Protein AF-A0A925C919-F1 (afdb_monomer_lite)

Foldseek 3Di:
DDDDDDDDDDPPPDPDQAPAFAAEEEQDLPDPVFVVLLCVLLVSVHYHYDYDHAQQPQQPPDDCVRGLEYEHACFLVLDDDAAGHPNRLVNVVVCLLQAHFYEYEASVLLLVQDPPRVRNVSNVLQAQWHRFNDFADDQKKKWAFDDDDCLLCPPADRIDIFGFDDNPTFFTATDGDPQKDQGTPIPPSHGQKIKHRDNLFIYMYGGGNCGDRLSPDPRSSSSVSSVSCCGSVVLVQLQQLVSPSFRDCVNVVNLVVVLVVCVVPVHCSLVSVPPSDRDVVSVVVSVVSSVVQVVVRHD

Secondary structure (DSSP, 8-state):
----------------PPS---EEEEE--S-HHHHHHHHHHHHHTT-EEEEEPPGGG--S-S--TT--EEEE--STT---SSPPPHHHHHHHHHHHHTT-EEEE-THHHHHHHSTT--TTTTTGGG-SB-----EE--SEEEEEESS--TTTTTT--SEEEEEPP-SS-SEE-B-BPTT-EEEEEETTTEEEEEEEEETTEEEEEESB---HHHHHSHHHHHHHHHHHHHHH-TTT-TT-TT-SSS-SHHHHHHHHHHHHHHHHH---TT-TT-SSS-SHHHHHHHHHHHHHHHHHT--

pLDDT: mean 87.66, std 15.94, range [31.23, 98.81]

Radius of gyration: 20.71 Å; chains: 1; bounding box: 51×73×60 Å

Structure (mmCIF, N/CA/C/O backbone):
data_AF-A0A925C919-F1
#
_entry.id   AF-A0A925C919-F1
#
loop_
_atom_site.group_PDB
_atom_site.id
_atom_site.type_symbol
_atom_site.label_atom_id
_atom_site.label_alt_id
_atom_site.label_comp_id
_atom_site.label_asym_id
_atom_site.label_entity_id
_atom_site.label_seq_id
_atom_site.pdbx_PDB_ins_code
_atom_site.Cartn_x
_atom_site.Cartn_y
_atom_site.Cartn_z
_atom_site.occupancy
_atom_site.B_iso_or_equiv
_atom_site.auth_seq_id
_atom_site.auth_comp_id
_atom_site.auth_asym_id
_atom_site.auth_atom_id
_atom_site.pdbx_PDB_model_num
ATOM 1 N N . MET A 1 1 ? -7.471 -52.441 39.545 1.00 43.22 1 MET A N 1
ATOM 2 C CA . MET A 1 1 ? -7.146 -51.558 38.405 1.00 43.22 1 MET A CA 1
ATOM 3 C C . MET A 1 1 ? -8.363 -50.699 38.114 1.00 43.22 1 MET A C 1
ATOM 5 O O . MET A 1 1 ? -9.351 -51.224 37.626 1.00 43.22 1 MET A O 1
ATOM 9 N N . LYS A 1 2 ? -8.343 -49.423 38.513 1.00 36.31 2 LYS A N 1
ATOM 10 C CA . LYS A 1 2 ? -9.376 -48.445 38.146 1.00 36.31 2 LYS A CA 1
ATOM 11 C C . LYS A 1 2 ? -8.833 -47.672 36.947 1.00 36.31 2 LYS A C 1
ATOM 13 O O . LYS A 1 2 ? -7.804 -47.018 37.073 1.00 36.31 2 LYS A O 1
ATOM 18 N N . CYS A 1 3 ? -9.459 -47.850 35.790 1.00 38.16 3 CYS A N 1
ATOM 19 C CA . CYS A 1 3 ? -9.109 -47.169 34.551 1.00 38.16 3 CYS A CA 1
ATOM 20 C C . CYS A 1 3 ? -9.884 -45.842 34.531 1.00 38.16 3 CYS A C 1
ATOM 22 O O . CYS A 1 3 ? -11.107 -45.858 34.411 1.00 38.16 3 CYS A O 1
ATOM 24 N N . SER A 1 4 ? -9.197 -44.718 34.753 1.00 42.00 4 SER A N 1
ATOM 25 C CA . SER A 1 4 ? -9.780 -43.381 34.599 1.00 42.00 4 SER A CA 1
ATOM 26 C C . SER A 1 4 ? -9.633 -42.949 33.146 1.00 42.00 4 SER A C 1
ATOM 28 O O . SER A 1 4 ? -8.518 -42.787 32.657 1.00 42.00 4 SER A O 1
ATOM 30 N N . LEU A 1 5 ? -10.764 -42.775 32.467 1.00 37.81 5 LEU A N 1
ATOM 31 C CA . LEU A 1 5 ? -10.847 -42.206 31.128 1.00 37.81 5 LEU A CA 1
ATOM 32 C C . LEU A 1 5 ? -10.769 -40.676 31.260 1.00 37.81 5 LEU A C 1
ATOM 34 O O . LEU A 1 5 ? -11.677 -40.059 31.815 1.00 37.81 5 LEU A O 1
ATOM 38 N N . ALA A 1 6 ? -9.667 -40.074 30.815 1.00 39.66 6 ALA A N 1
ATOM 39 C CA . ALA A 1 6 ? -9.532 -38.624 30.726 1.00 39.66 6 ALA A CA 1
ATOM 40 C C . ALA A 1 6 ? -10.229 -38.141 29.445 1.00 39.66 6 ALA A C 1
ATOM 42 O O . ALA A 1 6 ? -9.827 -38.501 28.340 1.00 39.66 6 ALA A O 1
ATOM 43 N N . LEU A 1 7 ? -11.299 -37.365 29.606 1.00 35.44 7 LEU A N 1
ATOM 44 C CA . LEU A 1 7 ? -12.011 -36.706 28.517 1.00 35.44 7 LEU A CA 1
ATOM 45 C C . LEU A 1 7 ? -11.326 -35.360 28.246 1.00 35.44 7 LEU A C 1
ATOM 47 O O . LEU A 1 7 ? -11.543 -34.394 28.974 1.00 35.44 7 LEU A O 1
ATOM 51 N N . SER A 1 8 ? -10.464 -35.310 27.232 1.00 36.97 8 SER A N 1
ATOM 52 C CA . SER A 1 8 ? -9.868 -34.062 26.752 1.00 36.97 8 SER A CA 1
ATOM 53 C C . SER A 1 8 ? -10.914 -33.287 25.952 1.00 36.97 8 SER A C 1
ATOM 55 O O . SER A 1 8 ? -11.263 -33.676 24.840 1.00 36.97 8 SER A O 1
ATOM 57 N N . ILE A 1 9 ? -11.433 -32.202 26.523 1.00 42.78 9 ILE A N 1
ATOM 58 C CA . ILE A 1 9 ? -12.238 -31.221 25.791 1.00 42.78 9 ILE A CA 1
ATOM 59 C C . ILE A 1 9 ? -11.258 -30.384 24.966 1.00 42.78 9 ILE A C 1
ATOM 61 O O . ILE A 1 9 ? -10.506 -29.583 25.516 1.00 42.78 9 ILE A O 1
ATOM 65 N N . ALA A 1 10 ? -11.232 -30.612 23.653 1.00 39.03 10 ALA A N 1
ATOM 66 C CA . ALA A 1 10 ? -10.564 -29.723 22.715 1.00 39.03 10 ALA A CA 1
ATOM 67 C C . ALA A 1 10 ? -11.374 -28.421 22.647 1.00 39.03 10 ALA A C 1
ATOM 69 O O . ALA A 1 10 ? -12.496 -28.404 22.142 1.00 39.03 10 ALA A O 1
ATOM 70 N N 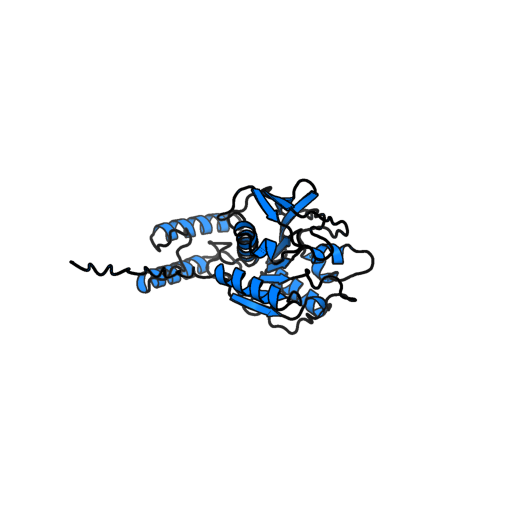. LEU A 1 11 ? -10.827 -27.350 23.218 1.00 39.78 11 LEU A N 1
ATOM 71 C CA . LEU A 1 11 ? -11.379 -26.010 23.093 1.00 39.78 11 LEU A CA 1
ATOM 72 C C . LEU A 1 11 ? -11.039 -25.520 21.679 1.00 39.78 11 LEU A C 1
ATOM 74 O O . LEU A 1 11 ? -9.907 -25.127 21.414 1.00 39.78 11 LEU A O 1
ATOM 78 N N . ALA A 1 12 ? -11.993 -25.622 20.754 1.00 36.41 12 ALA A N 1
ATOM 79 C CA . ALA A 1 12 ? -11.884 -24.973 19.457 1.00 36.41 12 ALA A CA 1
ATOM 80 C C . ALA A 1 12 ? -11.962 -23.460 19.692 1.00 36.41 12 ALA A C 1
ATOM 82 O O . ALA A 1 12 ? -13.025 -22.930 20.014 1.00 36.41 12 ALA A O 1
ATOM 83 N N . THR A 1 13 ? -10.826 -22.776 19.595 1.00 38.12 13 THR A N 1
ATOM 84 C CA . THR A 1 13 ? -10.784 -21.320 19.485 1.00 38.12 13 THR A CA 1
ATOM 85 C C . THR A 1 13 ? -11.418 -20.956 18.150 1.00 38.12 13 THR A C 1
ATOM 87 O O . THR A 1 13 ? -10.806 -21.131 17.100 1.00 38.12 13 THR A O 1
ATOM 90 N N . ALA A 1 14 ? -12.678 -20.529 18.184 1.00 34.66 14 ALA A N 1
ATOM 91 C CA . ALA A 1 14 ? -13.297 -19.865 17.053 1.00 34.66 14 ALA A CA 1
ATOM 92 C C . ALA A 1 14 ? -12.596 -18.514 16.887 1.00 34.66 14 ALA A C 1
ATOM 94 O O . ALA A 1 14 ? -12.766 -17.623 17.717 1.00 34.66 14 ALA A O 1
ATOM 95 N N . SER A 1 15 ? -11.764 -18.400 15.857 1.00 32.69 15 SER A N 1
ATOM 96 C CA . SER A 1 15 ? -11.229 -17.126 15.393 1.00 32.69 15 SER A CA 1
ATOM 97 C C . SER A 1 15 ? -12.409 -16.307 14.879 1.00 32.69 15 SER A C 1
ATOM 99 O O . SER A 1 15 ? -12.980 -16.611 13.834 1.00 32.69 15 SER A O 1
ATOM 101 N N . THR A 1 16 ? -12.845 -15.323 15.654 1.00 31.23 16 THR A N 1
ATOM 102 C CA . THR A 1 16 ? -13.800 -14.318 15.195 1.00 31.23 16 THR A CA 1
ATOM 103 C C . THR A 1 16 ? -13.074 -13.418 14.203 1.00 31.23 16 THR A C 1
ATOM 105 O O . THR A 1 16 ? -12.155 -12.700 14.586 1.00 31.23 16 THR A O 1
ATOM 108 N N . SER A 1 17 ? -13.443 -13.500 12.925 1.00 33.97 17 SER A N 1
ATOM 109 C CA . SER A 1 17 ? -13.004 -12.563 11.891 1.00 33.97 17 SER A CA 1
ATOM 110 C C . SER A 1 17 ? -13.440 -11.149 12.280 1.00 33.97 17 SER A C 1
ATOM 112 O O . SER A 1 17 ? -14.640 -10.904 12.436 1.00 33.97 17 SER A O 1
ATOM 114 N N . LEU A 1 18 ? -12.478 -10.243 12.454 1.00 39.41 18 LEU A N 1
ATOM 115 C CA . LEU A 1 18 ? -12.734 -8.809 12.570 1.00 39.41 18 LEU A CA 1
ATOM 116 C C . LEU A 1 18 ? -13.434 -8.328 11.287 1.00 39.41 18 LEU A C 1
ATOM 118 O O . LEU A 1 18 ? -13.029 -8.680 10.181 1.00 39.41 18 LEU A O 1
ATOM 122 N N . ALA A 1 19 ? -14.505 -7.554 11.438 1.00 44.34 19 ALA A N 1
ATOM 123 C CA . ALA A 1 19 ? -15.077 -6.760 10.354 1.00 44.34 19 ALA A CA 1
ATOM 124 C C . ALA A 1 19 ? -14.197 -5.511 10.158 1.00 44.34 19 ALA A C 1
ATOM 126 O O . ALA A 1 19 ? -13.872 -4.869 11.147 1.00 44.34 19 ALA A O 1
ATOM 127 N N . GLY A 1 20 ? -13.785 -5.068 8.972 1.00 49.00 20 GLY A N 1
ATOM 128 C CA . GLY A 1 20 ? -13.661 -5.698 7.659 1.00 49.00 20 GLY A CA 1
ATOM 129 C C . GLY A 1 20 ? -12.601 -4.876 6.916 1.00 49.00 20 GLY A C 1
ATOM 130 O O . GLY A 1 20 ? -12.782 -3.671 6.743 1.00 49.00 20 GLY A O 1
ATOM 131 N N . GLY A 1 21 ? -11.469 -5.491 6.580 1.00 60.22 21 GLY A N 1
ATOM 132 C CA . GLY A 1 21 ? -10.400 -4.834 5.831 1.00 60.22 21 GLY A CA 1
ATOM 133 C C . GLY A 1 21 ? -10.879 -4.452 4.430 1.00 60.22 21 GLY A C 1
ATOM 134 O O . GLY A 1 21 ? -11.825 -5.040 3.901 1.00 60.22 21 GLY A O 1
ATOM 135 N N . GLY A 1 22 ? -10.231 -3.456 3.823 1.00 82.31 22 GLY A N 1
ATOM 136 C CA . GLY A 1 22 ? -10.615 -2.978 2.490 1.00 82.31 22 GLY A CA 1
ATOM 137 C C . GLY A 1 22 ? -10.531 -4.054 1.396 1.00 82.31 22 GLY A C 1
ATOM 138 O O . GLY A 1 22 ? -9.810 -5.047 1.526 1.00 82.31 22 GLY A O 1
ATOM 139 N N . ASN A 1 23 ? -11.242 -3.837 0.293 1.00 91.88 23 ASN A N 1
ATOM 140 C CA . ASN A 1 23 ? -11.141 -4.616 -0.937 1.00 91.88 23 ASN A CA 1
ATOM 141 C C . ASN A 1 23 ? -9.834 -4.261 -1.661 1.00 91.88 23 ASN A C 1
ATOM 143 O O . ASN A 1 23 ? -9.679 -3.153 -2.188 1.00 91.88 23 ASN A O 1
ATOM 147 N N . VAL A 1 24 ? -8.898 -5.207 -1.710 1.00 97.06 24 VAL A N 1
ATOM 148 C CA . VAL A 1 24 ? -7.567 -5.027 -2.293 1.00 97.06 24 VAL A CA 1
ATOM 149 C C . VAL A 1 24 ? -7.496 -5.698 -3.661 1.00 97.06 24 VAL A C 1
ATOM 151 O O . VAL A 1 24 ? -7.668 -6.911 -3.785 1.00 97.06 24 VAL A O 1
ATOM 154 N N . LEU A 1 25 ? -7.186 -4.917 -4.696 1.00 98.19 25 LEU A N 1
ATOM 155 C CA . LEU A 1 25 ? -6.794 -5.445 -5.998 1.00 98.19 25 LEU A CA 1
ATOM 156 C C . LEU A 1 25 ? -5.273 -5.603 -6.046 1.00 98.19 25 LEU A C 1
ATOM 158 O O . LEU A 1 25 ? -4.536 -4.617 -6.064 1.00 98.19 25 LEU A O 1
ATOM 162 N N . VAL A 1 26 ? -4.796 -6.838 -6.111 1.00 98.38 26 VAL A N 1
ATOM 163 C CA . VAL A 1 26 ? -3.373 -7.157 -6.220 1.00 98.38 26 VAL A CA 1
ATOM 164 C C . VAL A 1 26 ? -3.002 -7.299 -7.695 1.00 98.38 26 VAL A C 1
ATOM 166 O O . VAL A 1 26 ? -3.535 -8.158 -8.400 1.00 98.38 26 VAL A O 1
ATOM 169 N N . LEU A 1 27 ? -2.075 -6.476 -8.187 1.00 98.06 27 LEU A N 1
ATOM 170 C CA . LEU A 1 27 ? -1.426 -6.730 -9.477 1.00 98.06 27 LEU A CA 1
ATOM 171 C C . LEU A 1 27 ? -0.397 -7.829 -9.229 1.00 98.06 27 LEU A C 1
ATOM 173 O O . LEU A 1 27 ? 0.595 -7.586 -8.546 1.00 98.06 27 LEU A O 1
ATOM 177 N N . SER A 1 28 ? -0.687 -9.025 -9.750 1.00 97.19 28 SER A N 1
ATOM 178 C CA . SER A 1 28 ? 0.025 -10.280 -9.470 1.00 97.19 28 SER A CA 1
ATOM 179 C C . SER A 1 28 ? 1.549 -10.152 -9.541 1.00 97.19 28 SER A C 1
ATOM 181 O O . SER A 1 28 ? 2.088 -9.468 -10.417 1.00 97.19 28 SER A O 1
ATOM 183 N N . SER A 1 29 ? 2.244 -10.887 -8.669 1.00 96.06 29 SER A N 1
ATOM 184 C CA . SER A 1 29 ? 3.705 -11.027 -8.679 1.00 96.06 29 SER A CA 1
ATOM 185 C C . SER A 1 29 ? 4.230 -11.891 -9.832 1.00 96.06 29 SER A C 1
ATOM 187 O O . SER A 1 29 ? 5.437 -11.941 -10.058 1.00 96.06 29 SER A O 1
ATOM 189 N N . GLY A 1 30 ? 3.345 -12.589 -10.552 1.00 94.56 30 GLY A N 1
ATOM 190 C CA . GLY A 1 30 ? 3.698 -13.586 -11.564 1.00 94.56 30 GLY A CA 1
ATOM 191 C C . GLY A 1 30 ? 4.094 -14.953 -10.997 1.00 94.56 30 GLY A C 1
ATOM 192 O O . GLY A 1 30 ? 4.302 -15.884 -11.777 1.00 94.56 30 GLY A O 1
ATOM 193 N N . ASP A 1 31 ? 4.163 -15.094 -9.671 1.00 95.88 31 ASP A N 1
ATOM 194 C CA . ASP A 1 31 ? 4.401 -16.349 -8.962 1.00 95.88 31 ASP A CA 1
ATOM 195 C C . ASP A 1 31 ? 3.142 -16.739 -8.176 1.00 95.88 31 ASP A C 1
ATOM 197 O O . ASP A 1 31 ? 2.760 -16.085 -7.209 1.00 95.88 31 ASP A O 1
ATOM 201 N N . SER A 1 32 ? 2.498 -17.838 -8.578 1.00 96.31 32 SER A N 1
ATOM 202 C CA . SER A 1 32 ? 1.244 -18.285 -7.964 1.00 96.31 32 SER A CA 1
ATOM 203 C C . SER A 1 32 ? 1.377 -18.690 -6.494 1.00 96.31 32 SER A C 1
ATOM 205 O O . SER A 1 32 ? 0.381 -18.679 -5.781 1.00 96.31 32 SER A O 1
ATOM 207 N N . VAL A 1 33 ? 2.568 -19.106 -6.047 1.00 97.12 33 VAL A N 1
ATOM 208 C CA . VAL A 1 33 ? 2.795 -19.466 -4.639 1.00 97.12 33 VAL A CA 1
ATOM 209 C C . VAL A 1 33 ? 2.880 -18.200 -3.796 1.00 97.12 33 VAL A C 1
ATOM 211 O O . VAL A 1 33 ? 2.247 -18.129 -2.747 1.00 97.12 33 VAL A O 1
ATOM 214 N N . LEU A 1 34 ? 3.609 -17.192 -4.280 1.00 97.56 34 LEU A N 1
ATOM 215 C CA . LEU A 1 34 ? 3.700 -15.898 -3.609 1.00 97.56 34 LEU A CA 1
ATOM 216 C C . LEU A 1 34 ? 2.346 -15.176 -3.601 1.00 97.56 34 LEU A C 1
ATOM 218 O O . LEU A 1 34 ? 1.943 -14.653 -2.568 1.00 97.56 34 LEU A O 1
ATOM 222 N N . ASP A 1 35 ? 1.617 -15.193 -4.718 1.00 98.44 35 ASP A N 1
ATOM 223 C CA . ASP A 1 35 ? 0.275 -14.608 -4.804 1.00 98.44 35 ASP A CA 1
ATOM 224 C C . ASP A 1 35 ? -0.689 -15.256 -3.792 1.00 98.44 35 ASP A C 1
ATOM 226 O O . ASP A 1 35 ? -1.375 -14.544 -3.063 1.00 98.44 35 ASP A O 1
ATOM 230 N N . ALA A 1 36 ? -0.687 -16.589 -3.667 1.00 98.44 36 ALA A N 1
ATOM 231 C CA . ALA A 1 36 ? -1.507 -17.284 -2.670 1.00 98.44 36 ALA A CA 1
ATOM 232 C C . ALA A 1 36 ? -1.137 -16.902 -1.225 1.00 98.44 36 ALA A C 1
ATOM 234 O O . ALA A 1 36 ? -2.010 -16.811 -0.367 1.00 98.44 36 ALA A O 1
ATOM 235 N N . GLN A 1 37 ? 0.145 -16.644 -0.950 1.00 98.44 37 GLN A N 1
ATOM 236 C CA . GLN A 1 37 ? 0.589 -16.195 0.370 1.00 98.44 37 GLN A CA 1
ATOM 237 C C . GLN A 1 37 ? 0.143 -14.756 0.668 1.00 98.44 37 GLN A C 1
ATOM 239 O O . GLN A 1 37 ? -0.262 -14.463 1.790 1.00 98.44 37 GLN A O 1
ATOM 244 N N . TYR A 1 38 ? 0.169 -13.860 -0.325 1.00 98.50 38 TYR A N 1
ATOM 245 C CA . TYR A 1 38 ? -0.423 -12.526 -0.187 1.00 98.50 38 TYR A CA 1
ATOM 246 C C . TYR A 1 38 ? -1.917 -12.600 0.119 1.00 98.50 38 TYR A C 1
ATOM 248 O O . TYR A 1 38 ? -2.381 -11.889 1.005 1.00 98.50 38 TYR A O 1
ATOM 256 N N . GLU A 1 39 ? -2.656 -13.447 -0.600 1.00 98.56 39 GLU A N 1
ATOM 257 C CA . GLU A 1 39 ? -4.081 -13.676 -0.354 1.00 98.56 39 GLU A CA 1
ATOM 258 C C . GLU A 1 39 ? -4.317 -14.143 1.086 1.00 98.56 39 GLU A C 1
ATOM 260 O O . GLU A 1 39 ? -5.029 -13.472 1.826 1.00 98.56 39 GLU A O 1
ATOM 265 N N . GLU A 1 40 ? -3.633 -15.207 1.522 1.00 98.31 40 GLU A N 1
ATOM 266 C CA . GLU A 1 40 ? -3.764 -15.753 2.879 1.00 98.31 40 GLU A CA 1
ATOM 267 C C . GLU A 1 40 ? -3.465 -14.707 3.962 1.00 98.31 40 GLU A C 1
ATOM 269 O O . GLU A 1 40 ? -4.238 -14.556 4.909 1.00 98.31 40 GLU A O 1
ATOM 274 N N . VAL A 1 41 ? -2.364 -13.961 3.825 1.00 98.06 41 VAL A N 1
ATOM 275 C CA . VAL A 1 41 ? -1.971 -12.939 4.804 1.00 98.06 41 VAL A CA 1
ATOM 276 C C . VAL A 1 41 ? -2.990 -11.805 4.852 1.00 98.06 41 VAL A C 1
ATOM 278 O O . VAL A 1 41 ? -3.426 -11.412 5.934 1.00 98.06 41 VAL A O 1
ATOM 281 N N . LEU A 1 42 ? -3.392 -11.267 3.702 1.00 97.25 42 LEU A N 1
ATOM 282 C CA . LEU A 1 42 ? -4.318 -10.138 3.659 1.00 97.25 42 LEU A CA 1
ATOM 283 C C . LEU A 1 42 ? -5.723 -10.540 4.134 1.00 97.25 42 LEU A C 1
ATOM 285 O O . LEU A 1 42 ? -6.335 -9.792 4.898 1.00 97.25 42 LEU A O 1
ATOM 289 N N . GLU A 1 43 ? -6.210 -11.728 3.773 1.00 95.12 43 GLU A N 1
ATOM 290 C CA . GLU A 1 43 ? -7.482 -12.262 4.275 1.00 95.12 43 GLU A CA 1
ATOM 291 C C . GLU A 1 43 ? -7.431 -12.557 5.780 1.00 95.12 43 GLU A C 1
ATOM 293 O O . GLU A 1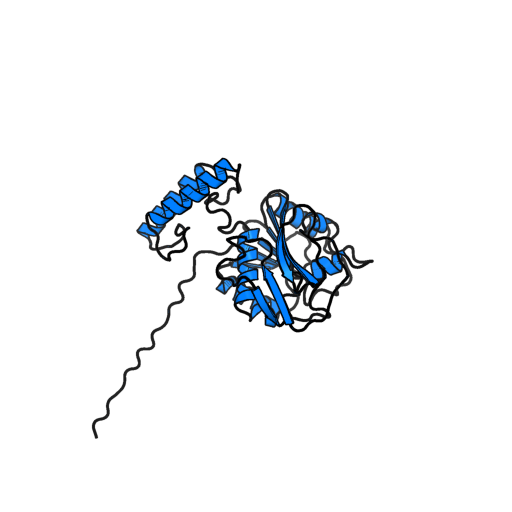 43 ? -8.399 -12.289 6.495 1.00 95.12 43 GLU A O 1
ATOM 298 N N . ALA A 1 44 ? -6.293 -13.029 6.304 1.00 90.12 44 ALA A N 1
ATOM 299 C CA . ALA A 1 44 ? -6.093 -13.194 7.746 1.00 90.12 44 ALA A CA 1
ATOM 300 C C . ALA A 1 44 ? -6.146 -11.856 8.506 1.00 90.12 44 ALA A C 1
ATOM 302 O O . ALA A 1 44 ? -6.512 -11.827 9.684 1.00 90.12 44 ALA A O 1
ATOM 303 N N . HIS A 1 45 ? -5.831 -10.753 7.826 1.00 89.44 45 HIS A N 1
ATOM 304 C CA . HIS A 1 45 ? -6.000 -9.389 8.317 1.00 89.44 45 HIS A CA 1
ATOM 305 C C . HIS A 1 45 ? -7.371 -8.768 7.985 1.00 89.44 45 HIS A C 1
ATOM 307 O O . HIS A 1 45 ? -7.633 -7.622 8.339 1.00 89.44 45 HIS A O 1
ATOM 313 N N . GLY A 1 46 ? -8.281 -9.533 7.379 1.00 85.94 46 GLY A N 1
ATOM 314 C CA . GLY A 1 46 ? -9.669 -9.141 7.144 1.00 85.94 46 GLY A CA 1
ATOM 315 C C . GLY A 1 46 ? -9.932 -8.450 5.808 1.00 85.94 46 GLY A C 1
ATOM 316 O O . GLY A 1 46 ? -11.074 -8.062 5.570 1.00 85.94 46 GLY A O 1
ATOM 317 N N . HIS A 1 47 ? -8.930 -8.295 4.941 1.00 90.25 47 HIS A N 1
ATOM 318 C CA . HIS A 1 47 ? -9.122 -7.756 3.594 1.00 90.25 47 HIS A CA 1
ATOM 319 C C . HIS A 1 47 ? -9.834 -8.763 2.687 1.00 90.25 47 HIS A C 1
ATOM 321 O O . HIS A 1 47 ? -9.686 -9.971 2.844 1.00 90.25 47 HIS A O 1
ATOM 327 N N . THR A 1 48 ? -10.558 -8.265 1.685 1.00 94.19 48 THR A N 1
ATOM 328 C CA . THR A 1 48 ? -10.992 -9.099 0.552 1.00 94.19 48 THR A CA 1
ATOM 329 C C . THR A 1 48 ? -10.013 -8.905 -0.592 1.00 94.19 48 THR A C 1
ATOM 331 O O . THR A 1 48 ? -9.759 -7.768 -0.990 1.00 94.19 48 THR A O 1
ATOM 334 N N . VAL A 1 49 ? -9.474 -9.992 -1.141 1.00 97.06 49 VAL A N 1
ATOM 335 C CA . VAL A 1 49 ? -8.436 -9.926 -2.175 1.00 97.06 49 VAL A CA 1
ATOM 336 C C . VAL A 1 49 ? -8.997 -10.321 -3.538 1.00 97.06 49 VAL A C 1
ATOM 338 O O . VAL A 1 49 ? -9.725 -11.299 -3.688 1.00 97.06 49 VAL A O 1
ATOM 341 N N . ALA A 1 50 ? -8.641 -9.551 -4.561 1.00 97.12 50 ALA A N 1
ATOM 342 C CA . ALA A 1 50 ? -8.827 -9.916 -5.957 1.00 97.12 50 ALA A CA 1
ATOM 343 C C . ALA A 1 50 ? -7.509 -9.735 -6.712 1.00 97.12 50 ALA A C 1
ATOM 345 O O . ALA A 1 50 ? -6.748 -8.815 -6.424 1.00 97.12 50 ALA A O 1
ATOM 346 N N . PHE A 1 51 ? -7.261 -10.568 -7.721 1.00 97.56 51 PHE A N 1
ATOM 347 C CA . PHE A 1 51 ? -6.055 -10.467 -8.543 1.00 97.56 51 PHE A CA 1
ATOM 348 C C . PHE A 1 51 ? -6.343 -9.870 -9.917 1.00 97.56 51 PHE A C 1
ATOM 350 O O . PHE A 1 51 ? -7.268 -10.276 -10.626 1.00 97.56 51 PHE A O 1
ATOM 357 N N . ALA A 1 52 ? -5.491 -8.931 -10.311 1.00 97.62 52 ALA A N 1
ATOM 358 C CA . ALA A 1 52 ? -5.337 -8.461 -11.676 1.00 97.62 52 ALA A CA 1
ATOM 359 C C . ALA A 1 52 ? -4.111 -9.127 -12.332 1.00 97.62 52 ALA A C 1
ATOM 361 O O . ALA A 1 52 ? -3.275 -9.721 -11.640 1.00 97.62 52 ALA A O 1
ATOM 362 N N . PRO A 1 53 ? -3.956 -9.012 -13.666 1.00 96.69 53 PRO A N 1
ATOM 363 C CA . PRO A 1 53 ? -2.707 -9.368 -14.328 1.00 96.69 53 PRO A CA 1
ATOM 364 C C . PRO A 1 53 ? -1.494 -8.659 -13.710 1.00 96.69 53 PRO A C 1
ATOM 366 O O . PRO A 1 53 ? -1.622 -7.647 -13.017 1.00 96.69 53 PRO A O 1
ATOM 369 N N . GLN A 1 54 ? -0.304 -9.174 -14.017 1.00 96.44 54 GLN A N 1
ATOM 370 C CA . GLN A 1 54 ? 0.958 -8.543 -13.631 1.00 96.44 54 GLN A CA 1
ATOM 371 C C . GLN A 1 54 ? 1.016 -7.094 -14.132 1.00 96.44 54 GLN A C 1
ATOM 373 O O . GLN A 1 54 ? 0.408 -6.759 -15.153 1.00 96.44 54 GLN A O 1
ATOM 378 N N . TRP A 1 55 ? 1.781 -6.239 -13.451 1.00 95.62 55 TRP A N 1
ATOM 379 C CA . TRP A 1 55 ? 1.823 -4.801 -13.740 1.00 95.62 55 TRP A CA 1
ATOM 380 C C . TRP A 1 55 ? 2.108 -4.487 -15.219 1.00 95.62 55 TRP A C 1
ATOM 382 O O . TRP A 1 55 ? 1.403 -3.680 -15.817 1.00 95.62 55 TRP A O 1
ATOM 392 N N . TYR A 1 56 ? 3.040 -5.195 -15.866 1.00 94.69 56 TYR A N 1
ATOM 393 C CA . TYR A 1 56 ? 3.385 -4.986 -17.283 1.00 94.69 56 TYR A CA 1
ATOM 394 C C . TYR A 1 56 ? 2.310 -5.489 -18.269 1.00 94.69 56 TYR A C 1
ATOM 396 O O . TYR A 1 56 ? 2.413 -5.271 -19.475 1.00 94.69 56 TYR A O 1
ATOM 404 N N . GLN A 1 57 ? 1.273 -6.170 -17.777 1.00 95.75 57 GLN A N 1
ATOM 405 C CA . GLN A 1 57 ? 0.120 -6.652 -18.548 1.00 95.75 57 GLN A CA 1
ATOM 406 C C . GLN A 1 57 ? -1.164 -5.885 -18.222 1.00 95.75 57 GLN A C 1
ATOM 408 O O . GLN A 1 57 ? -2.176 -6.087 -18.892 1.00 95.75 57 GLN A O 1
ATOM 413 N N . TYR A 1 58 ? -1.148 -5.027 -17.200 1.00 96.81 58 TYR A N 1
ATOM 414 C CA . TYR A 1 58 ? -2.326 -4.298 -16.756 1.00 96.81 58 TYR A CA 1
ATOM 415 C C . TYR A 1 58 ? -2.690 -3.207 -17.770 1.00 96.81 58 TYR A C 1
ATOM 417 O O . TYR A 1 58 ? -2.086 -2.136 -17.817 1.00 96.81 58 TYR A O 1
ATOM 425 N N . ASP A 1 59 ? -3.686 -3.486 -18.605 1.00 96.50 59 ASP A N 1
ATOM 426 C CA . ASP A 1 59 ? -4.108 -2.636 -19.724 1.00 96.50 59 ASP A CA 1
ATOM 427 C C . ASP A 1 59 ? -5.257 -1.673 -19.382 1.00 96.50 59 ASP A C 1
ATOM 429 O O . ASP A 1 59 ? -5.701 -0.905 -20.236 1.00 96.50 59 ASP A O 1
ATOM 433 N N . GLY A 1 60 ? -5.722 -1.690 -18.130 1.00 95.06 60 GLY A N 1
ATOM 434 C CA . GLY A 1 60 ? -6.818 -0.857 -17.642 1.00 95.06 60 GLY A CA 1
ATOM 435 C C . GLY A 1 60 ? -8.220 -1.384 -17.964 1.00 95.06 60 GLY A C 1
ATOM 436 O O . GLY A 1 60 ? -9.195 -0.648 -17.823 1.00 95.06 60 GLY A O 1
ATOM 437 N N . THR A 1 61 ? -8.352 -2.638 -18.409 1.00 93.44 61 THR A N 1
ATOM 438 C CA . THR A 1 61 ? -9.666 -3.265 -18.653 1.00 93.44 61 THR A CA 1
ATOM 439 C C . THR A 1 61 ? -10.326 -3.812 -17.387 1.00 93.44 61 THR A C 1
ATOM 441 O O . THR A 1 61 ? -11.546 -3.992 -17.366 1.00 93.44 61 THR A O 1
ATOM 444 N N . ALA A 1 62 ? -9.551 -4.047 -16.324 1.00 91.12 62 ALA A N 1
ATOM 445 C CA . ALA A 1 62 ? -10.086 -4.446 -15.030 1.00 91.12 62 ALA A CA 1
ATOM 446 C C . ALA A 1 62 ? -10.953 -3.324 -14.435 1.00 91.12 62 ALA A C 1
ATOM 448 O O . ALA A 1 62 ? -10.607 -2.140 -14.482 1.00 91.12 62 ALA A O 1
ATOM 449 N N . SER A 1 63 ? -12.106 -3.699 -13.880 1.00 90.50 63 SER A N 1
ATOM 450 C CA . SER A 1 63 ? -12.965 -2.765 -13.152 1.00 90.50 63 SER A CA 1
ATOM 451 C C . SER A 1 63 ? -12.357 -2.459 -11.787 1.00 90.50 63 SER A C 1
ATOM 453 O O . SER A 1 63 ? -12.029 -3.380 -11.048 1.00 90.50 63 SER A O 1
ATOM 455 N N . LEU A 1 64 ? -12.292 -1.174 -11.437 1.00 91.50 64 LEU A N 1
ATOM 456 C CA . LEU A 1 64 ? -11.893 -0.700 -10.106 1.00 91.50 64 LEU A CA 1
ATOM 457 C C . LEU A 1 64 ? -13.096 -0.344 -9.216 1.00 91.50 64 LEU A C 1
ATOM 459 O O . LEU A 1 64 ? -12.936 0.199 -8.129 1.00 91.50 64 LEU A O 1
ATOM 463 N N . ALA A 1 65 ? -14.323 -0.612 -9.676 1.00 84.19 65 ALA A N 1
ATOM 464 C CA . ALA A 1 65 ? -15.518 -0.369 -8.877 1.00 84.19 65 ALA A CA 1
ATOM 465 C C . ALA A 1 65 ? -15.517 -1.255 -7.621 1.00 84.19 65 ALA A C 1
ATOM 467 O O . ALA A 1 65 ? -15.469 -2.478 -7.735 1.00 84.19 65 ALA A O 1
ATOM 468 N N . GLY A 1 66 ? -15.601 -0.625 -6.447 1.00 81.69 66 GLY A N 1
ATOM 469 C CA . GLY A 1 66 ? -15.566 -1.308 -5.153 1.00 81.69 66 GLY A CA 1
ATOM 470 C C . GLY A 1 66 ? -14.168 -1.710 -4.679 1.00 81.69 66 GLY A C 1
ATOM 471 O O . GLY A 1 66 ? -14.082 -2.377 -3.659 1.00 81.69 66 GLY A O 1
ATOM 472 N N . VAL A 1 67 ? -13.099 -1.337 -5.393 1.00 90.88 67 VAL A N 1
ATOM 473 C CA . VAL A 1 67 ? -11.714 -1.505 -4.928 1.00 90.88 67 VAL A CA 1
ATOM 474 C C . VAL A 1 67 ? -11.351 -0.321 -4.034 1.00 90.88 67 VAL A C 1
ATOM 476 O O . VAL A 1 67 ? -11.524 0.822 -4.451 1.00 90.88 67 VAL A O 1
ATOM 479 N N . ASP A 1 68 ? -10.810 -0.597 -2.850 1.00 91.06 68 ASP A N 1
ATOM 480 C CA . ASP A 1 68 ? -10.353 0.429 -1.904 1.00 91.06 68 ASP A CA 1
ATOM 481 C C . ASP A 1 68 ? -8.857 0.713 -2.097 1.00 91.06 68 ASP A C 1
ATOM 483 O O . ASP A 1 68 ? -8.419 1.866 -2.133 1.00 91.06 68 ASP A O 1
ATOM 487 N N . ALA A 1 69 ? -8.064 -0.342 -2.311 1.00 96.75 69 ALA A N 1
ATOM 488 C CA . ALA A 1 69 ? -6.627 -0.235 -2.525 1.00 96.75 69 ALA A CA 1
ATOM 489 C C . ALA A 1 69 ? -6.126 -1.133 -3.655 1.00 96.75 69 ALA A C 1
ATOM 491 O O . ALA A 1 69 ? -6.582 -2.257 -3.847 1.00 96.75 69 ALA A O 1
ATOM 492 N N . ILE A 1 70 ? -5.131 -0.634 -4.382 1.00 98.62 70 ILE A N 1
ATOM 493 C CA . ILE A 1 70 ? -4.341 -1.403 -5.333 1.00 98.62 70 ILE A CA 1
ATOM 494 C C . ILE A 1 70 ? -2.994 -1.711 -4.687 1.00 98.62 70 ILE A C 1
ATOM 496 O O . ILE A 1 70 ? -2.256 -0.792 -4.329 1.00 98.62 70 ILE A O 1
ATOM 500 N N . LEU A 1 71 ? -2.657 -2.995 -4.583 1.00 98.62 71 LEU A N 1
ATOM 501 C CA . LEU A 1 71 ? -1.318 -3.454 -4.232 1.00 98.62 71 LEU A CA 1
ATOM 502 C C . LEU A 1 71 ? -0.575 -3.827 -5.518 1.00 98.62 71 LEU A C 1
ATOM 504 O O . LEU A 1 71 ? -0.870 -4.838 -6.155 1.00 98.62 71 LEU A O 1
ATOM 508 N N . LEU A 1 72 ? 0.383 -2.995 -5.918 1.00 98.31 72 LEU A N 1
ATOM 509 C CA . LEU A 1 72 ? 1.219 -3.233 -7.088 1.00 98.31 72 LEU A CA 1
ATOM 510 C C . LEU A 1 72 ? 2.453 -4.033 -6.674 1.00 98.31 72 LEU A C 1
ATOM 512 O O . LEU A 1 72 ? 3.390 -3.483 -6.088 1.00 98.31 72 LEU A O 1
ATOM 516 N N . LEU A 1 73 ? 2.451 -5.329 -6.999 1.00 97.25 73 LEU A N 1
ATOM 517 C CA . LEU A 1 73 ? 3.600 -6.195 -6.775 1.00 97.25 73 LEU A CA 1
ATOM 518 C C . LEU A 1 73 ? 4.566 -6.072 -7.945 1.00 97.25 73 LEU A C 1
ATOM 520 O O . LEU A 1 73 ? 4.298 -6.555 -9.049 1.00 97.25 73 LEU A O 1
ATOM 524 N N . ASN A 1 74 ? 5.703 -5.442 -7.675 1.00 93.75 74 ASN A N 1
ATOM 525 C CA . ASN A 1 74 ? 6.873 -5.492 -8.532 1.00 93.75 74 ASN A CA 1
ATOM 526 C C . ASN A 1 74 ? 8.008 -6.165 -7.745 1.00 93.75 74 ASN A C 1
ATOM 528 O O . ASN A 1 74 ? 8.802 -5.500 -7.084 1.00 93.75 74 ASN A O 1
ATOM 532 N N . ASN A 1 75 ? 7.990 -7.502 -7.733 1.00 89.88 75 ASN A N 1
ATOM 533 C CA . ASN A 1 75 ? 8.864 -8.372 -6.934 1.00 89.88 75 ASN A CA 1
ATOM 534 C C . ASN A 1 75 ? 9.524 -9.414 -7.847 1.00 89.88 75 ASN A C 1
ATOM 536 O O . ASN A 1 75 ? 10.440 -9.088 -8.589 1.00 89.88 75 ASN A O 1
ATOM 540 N N . ALA A 1 76 ? 9.026 -10.657 -7.867 1.00 91.19 76 ALA A N 1
ATOM 541 C CA . ALA A 1 76 ? 9.496 -11.717 -8.766 1.00 91.19 76 ALA A CA 1
ATOM 542 C C . ALA A 1 76 ? 9.381 -11.341 -10.256 1.00 91.19 76 ALA A C 1
ATOM 544 O O . ALA A 1 76 ? 10.134 -11.840 -11.095 1.00 91.19 76 ALA A O 1
ATOM 545 N N . ASN A 1 77 ? 8.470 -10.421 -10.567 1.00 91.50 77 ASN A N 1
ATOM 546 C CA . ASN A 1 77 ? 8.177 -9.890 -11.888 1.00 91.50 77 ASN A CA 1
ATOM 547 C C . ASN A 1 77 ? 8.921 -8.582 -12.240 1.00 91.50 77 ASN A C 1
ATOM 549 O O . ASN A 1 77 ? 8.430 -7.803 -13.055 1.00 91.50 77 ASN A O 1
ATOM 553 N N . TRP A 1 78 ? 10.092 -8.327 -11.650 1.00 88.31 78 TRP A N 1
ATOM 554 C CA . TRP A 1 78 ? 10.836 -7.077 -11.865 1.00 88.31 78 TRP A CA 1
ATOM 555 C C . TRP A 1 78 ? 11.480 -6.941 -13.245 1.00 88.31 78 TRP A C 1
ATOM 557 O O . TRP A 1 78 ? 11.459 -5.866 -13.842 1.00 88.31 78 TRP A O 1
ATOM 567 N N . ASN A 1 79 ? 12.038 -8.033 -13.772 1.00 84.06 79 ASN A N 1
ATOM 568 C CA . ASN A 1 79 ? 12.828 -8.020 -15.003 1.00 84.06 79 ASN A CA 1
ATOM 569 C C . ASN A 1 79 ? 11.980 -8.377 -16.227 1.00 84.06 79 ASN A C 1
ATOM 571 O O . ASN A 1 79 ? 12.143 -9.448 -16.822 1.00 84.06 79 ASN A O 1
ATOM 575 N N . PHE A 1 80 ? 11.054 -7.493 -16.588 1.00 77.94 80 PHE A N 1
ATOM 576 C CA . PHE A 1 80 ? 10.214 -7.651 -17.773 1.00 77.94 80 PHE A CA 1
ATOM 577 C C . PHE A 1 80 ? 10.496 -6.533 -18.775 1.00 77.94 80 PHE A C 1
ATOM 579 O O . PHE A 1 80 ? 10.686 -5.378 -18.423 1.00 77.94 80 PHE A O 1
ATOM 586 N N . GLY A 1 81 ? 10.599 -6.911 -20.052 1.00 65.50 81 GLY A N 1
ATOM 587 C CA . GLY A 1 81 ? 11.219 -6.096 -21.102 1.00 65.50 81 GLY A CA 1
ATOM 588 C C . GLY A 1 81 ? 10.364 -4.959 -21.665 1.00 65.50 81 GLY A C 1
ATOM 589 O O . GLY A 1 81 ? 10.477 -4.679 -22.861 1.00 65.50 81 GLY A O 1
ATOM 590 N N . GLY A 1 82 ? 9.491 -4.339 -20.869 1.00 83.25 82 GLY A N 1
ATOM 591 C CA . GLY A 1 82 ? 8.687 -3.216 -21.336 1.00 83.25 82 GLY A CA 1
ATOM 592 C C . GLY A 1 82 ? 7.830 -2.546 -20.261 1.00 83.25 82 GLY A C 1
ATOM 593 O O . GLY A 1 82 ? 7.561 -3.145 -19.221 1.00 83.25 82 GLY A O 1
ATOM 594 N N . PRO A 1 83 ? 7.366 -1.318 -20.550 1.00 91.44 83 PRO A N 1
ATOM 595 C CA . PRO A 1 83 ? 6.667 -0.502 -19.577 1.00 91.44 83 PRO A CA 1
ATOM 596 C C . PRO A 1 83 ? 5.246 -0.986 -19.309 1.00 91.44 83 PRO A C 1
ATOM 598 O O . PRO A 1 83 ? 4.616 -1.621 -20.161 1.00 91.44 83 PRO A O 1
ATOM 601 N N . MET A 1 84 ? 4.700 -0.597 -18.154 1.00 95.00 84 MET A N 1
ATOM 602 C CA . MET A 1 84 ? 3.280 -0.765 -17.873 1.00 95.00 84 MET A CA 1
ATOM 603 C C . MET A 1 84 ? 2.453 -0.079 -18.973 1.00 95.00 84 MET A C 1
ATOM 605 O O . MET A 1 84 ? 2.739 1.077 -19.311 1.00 95.00 84 MET A O 1
ATOM 609 N N . PRO A 1 85 ? 1.406 -0.722 -19.525 1.00 95.88 85 PRO A N 1
ATOM 610 C CA . PRO A 1 85 ? 0.557 -0.092 -20.527 1.00 95.88 85 PRO A CA 1
ATOM 611 C C . PRO A 1 85 ? 0.030 1.274 -20.060 1.00 95.88 85 PRO A C 1
ATOM 613 O O . PRO A 1 85 ? -0.534 1.404 -18.974 1.00 95.88 85 PRO A O 1
ATOM 616 N N . ALA A 1 86 ? 0.168 2.302 -20.904 1.00 96.25 86 ALA A N 1
ATOM 617 C CA . ALA A 1 86 ? -0.169 3.686 -20.546 1.00 96.25 86 ALA A CA 1
ATOM 618 C C . ALA A 1 86 ? -1.633 3.872 -20.101 1.00 96.25 86 ALA A C 1
ATOM 620 O O . ALA A 1 86 ? -1.926 4.690 -19.227 1.00 96.25 86 ALA A O 1
ATOM 621 N N . VAL A 1 87 ? -2.558 3.099 -20.682 1.00 97.38 87 VAL A N 1
ATOM 622 C CA . VAL A 1 87 ? -3.978 3.098 -20.294 1.00 97.38 87 VAL A CA 1
ATOM 623 C C . VAL A 1 87 ? -4.152 2.570 -18.869 1.00 97.38 87 VAL A C 1
ATOM 625 O O . VAL A 1 87 ? -4.878 3.176 -18.084 1.00 97.38 87 VAL A O 1
ATOM 628 N N . GLY A 1 88 ? -3.430 1.505 -18.514 1.00 97.75 88 GLY A N 1
ATOM 629 C CA . GLY A 1 88 ? -3.396 0.958 -17.164 1.00 97.75 88 GLY A CA 1
ATOM 630 C C . GLY A 1 88 ? -2.854 1.957 -16.147 1.00 97.75 88 GLY A C 1
ATOM 631 O O . GLY A 1 88 ? -3.520 2.232 -15.153 1.00 97.75 88 GLY A O 1
ATOM 632 N N . GLN A 1 89 ? -1.702 2.576 -16.435 1.00 97.88 89 GLN A N 1
ATOM 633 C CA . GLN A 1 89 ? -1.137 3.623 -15.571 1.00 97.88 89 GLN A CA 1
ATOM 634 C C . GLN A 1 89 ? -2.129 4.781 -15.371 1.00 97.88 89 GLN A C 1
ATOM 636 O O . GLN A 1 89 ? -2.385 5.197 -14.245 1.00 97.88 89 GLN A O 1
ATOM 641 N N . THR A 1 90 ? -2.748 5.259 -16.456 1.00 97.94 90 THR A N 1
ATOM 642 C CA . THR A 1 90 ? -3.742 6.346 -16.408 1.00 97.94 90 THR A CA 1
ATOM 643 C C . THR A 1 90 ? -4.956 5.972 -15.557 1.00 97.94 90 THR A C 1
ATOM 645 O O . THR A 1 90 ? -5.471 6.810 -14.816 1.00 97.94 90 THR A O 1
ATOM 648 N N . GLN A 1 91 ? -5.426 4.724 -15.638 1.00 98.12 91 GLN A N 1
ATOM 649 C CA . GLN A 1 91 ? -6.539 4.256 -14.817 1.00 98.12 91 GLN A CA 1
ATOM 650 C C . GLN A 1 91 ? -6.181 4.276 -13.325 1.00 98.12 91 GLN A C 1
ATOM 652 O O . GLN A 1 91 ? -6.989 4.759 -12.535 1.00 98.12 91 GLN A O 1
ATOM 657 N N . ILE A 1 92 ? -4.977 3.830 -12.947 1.00 98.38 92 ILE A N 1
ATOM 658 C CA . ILE A 1 92 ? -4.519 3.857 -11.548 1.00 98.38 92 ILE A CA 1
ATOM 659 C C . ILE A 1 92 ? -4.339 5.301 -11.057 1.00 98.38 92 ILE A C 1
ATOM 661 O O . ILE A 1 92 ? -4.800 5.635 -9.970 1.00 98.38 92 ILE A O 1
ATOM 665 N N . VAL A 1 93 ? -3.756 6.193 -11.863 1.00 97.62 93 VAL A N 1
ATOM 666 C CA . VAL A 1 93 ? -3.649 7.622 -11.510 1.00 97.62 93 VAL A CA 1
ATOM 667 C C . VAL A 1 93 ? -5.031 8.232 -11.268 1.00 97.62 93 VAL A C 1
ATOM 669 O O . VAL A 1 93 ? -5.239 8.931 -10.280 1.00 97.62 93 VAL A O 1
ATOM 672 N N . ASN A 1 94 ? -6.004 7.953 -12.140 1.00 93.25 94 ASN A N 1
ATOM 673 C CA . ASN A 1 94 ? -7.376 8.425 -11.958 1.00 93.25 94 ASN A CA 1
ATOM 674 C C . ASN A 1 94 ? -8.043 7.806 -10.728 1.00 93.25 94 ASN A C 1
ATOM 676 O O . ASN A 1 94 ? -8.804 8.490 -10.052 1.00 93.25 94 ASN A O 1
ATOM 680 N N . PHE A 1 95 ? -7.775 6.536 -10.437 1.00 94.38 95 PHE A N 1
ATOM 681 C CA . PHE A 1 95 ? -8.268 5.869 -9.238 1.00 94.38 95 PHE A CA 1
ATOM 682 C C . PHE A 1 95 ? -7.771 6.573 -7.974 1.00 94.38 95 PHE A C 1
ATOM 684 O O . PHE A 1 95 ? -8.591 6.997 -7.162 1.00 94.38 95 PHE A O 1
ATOM 691 N N . VAL A 1 96 ? -6.461 6.819 -7.871 1.00 94.06 96 VAL A N 1
ATOM 692 C CA . VAL A 1 96 ? -5.870 7.547 -6.739 1.00 94.06 96 VAL A CA 1
ATOM 693 C C . VAL A 1 96 ? -6.405 8.977 -6.657 1.00 94.06 96 VAL A C 1
ATOM 695 O O . VAL A 1 96 ? -6.842 9.425 -5.601 1.00 94.06 96 VAL A O 1
ATOM 698 N N . ASN A 1 97 ? -6.483 9.692 -7.782 1.00 84.69 97 ASN A N 1
ATOM 699 C CA . ASN A 1 97 ? -7.033 11.049 -7.802 1.00 84.69 97 ASN A CA 1
ATOM 700 C C . ASN A 1 97 ? -8.501 11.126 -7.350 1.00 84.69 97 ASN A C 1
ATOM 702 O O . ASN A 1 97 ? -8.917 12.182 -6.878 1.00 84.69 97 ASN A O 1
ATOM 706 N N . ASN A 1 98 ? -9.264 10.036 -7.472 1.00 79.50 98 ASN A N 1
ATOM 707 C CA . ASN A 1 98 ? -10.667 9.947 -7.067 1.00 79.50 98 ASN A CA 1
ATOM 708 C C . ASN A 1 98 ? -10.875 9.321 -5.674 1.00 79.50 98 ASN A C 1
ATOM 710 O O . ASN A 1 98 ? -12.008 8.982 -5.345 1.00 79.50 98 ASN A O 1
ATOM 714 N N . GLY A 1 99 ? -9.823 9.168 -4.863 1.00 81.19 99 GLY A N 1
ATOM 715 C CA . GLY A 1 99 ? -9.937 8.669 -3.485 1.00 81.19 99 GLY A CA 1
ATOM 716 C C . GLY A 1 99 ? -9.409 7.259 -3.255 1.00 81.19 99 GLY A C 1
ATOM 717 O O . GLY A 1 99 ? -9.297 6.843 -2.109 1.00 81.19 99 GLY A O 1
ATOM 718 N N . GLY A 1 100 ? -9.047 6.540 -4.317 1.00 85.69 100 GLY A N 1
ATOM 719 C CA . GLY A 1 100 ? -8.459 5.210 -4.210 1.00 85.69 100 GLY A CA 1
ATOM 720 C C . GLY A 1 100 ? -7.022 5.222 -3.691 1.00 85.69 100 GLY A C 1
ATOM 721 O O . GLY A 1 100 ? -6.354 6.261 -3.643 1.00 85.69 100 GLY A O 1
ATOM 722 N N . ALA A 1 101 ? -6.518 4.042 -3.344 1.00 95.81 101 ALA A N 1
ATOM 723 C CA . ALA A 1 101 ? -5.176 3.889 -2.805 1.00 95.81 101 ALA A CA 1
ATOM 724 C C . ALA A 1 101 ? -4.216 3.096 -3.680 1.00 95.81 101 ALA A C 1
ATOM 726 O O . ALA A 1 101 ? -4.592 2.112 -4.310 1.00 95.81 101 ALA A O 1
ATOM 727 N N . LEU A 1 102 ? -2.941 3.476 -3.652 1.00 98.50 102 LEU A N 1
ATOM 728 C CA . LEU A 1 102 ? -1.864 2.710 -4.272 1.00 98.50 102 LEU A CA 1
ATOM 729 C C . LEU A 1 102 ? -0.794 2.361 -3.239 1.00 98.50 102 LEU A C 1
ATOM 731 O O . LEU A 1 102 ? -0.197 3.242 -2.628 1.00 98.50 102 LEU A O 1
ATOM 735 N N . VAL A 1 103 ? -0.514 1.075 -3.074 1.00 98.69 103 VAL A N 1
ATOM 736 C CA . VAL A 1 103 ? 0.622 0.580 -2.294 1.00 98.69 103 VAL A CA 1
ATOM 737 C C . VAL A 1 103 ? 1.542 -0.178 -3.237 1.00 98.69 103 VAL A C 1
ATOM 739 O O . VAL A 1 103 ? 1.080 -1.015 -4.009 1.00 98.69 103 VAL A O 1
ATOM 742 N N . THR A 1 104 ? 2.840 0.115 -3.208 1.00 98.38 104 THR A N 1
ATOM 743 C CA . THR A 1 104 ? 3.819 -0.542 -4.087 1.00 98.38 104 THR A CA 1
ATOM 744 C C . THR A 1 104 ? 4.922 -1.221 -3.292 1.00 98.38 104 THR A C 1
ATOM 746 O O . THR A 1 104 ? 5.313 -0.751 -2.220 1.00 98.38 104 THR A O 1
ATOM 749 N N . THR A 1 105 ? 5.485 -2.275 -3.871 1.00 96.31 105 THR A N 1
ATOM 750 C CA . THR A 1 105 ? 6.728 -2.901 -3.403 1.00 96.31 105 THR A CA 1
ATOM 751 C C . THR A 1 105 ? 7.951 -2.365 -4.158 1.00 96.31 105 THR A C 1
ATOM 753 O O . THR A 1 105 ? 7.807 -1.619 -5.135 1.00 96.31 105 THR A O 1
ATOM 756 N N . GLU A 1 106 ? 9.148 -2.722 -3.687 1.00 90.44 106 GLU A N 1
ATOM 757 C CA . GLU A 1 106 ? 10.435 -2.119 -4.062 1.00 90.44 106 GLU A CA 1
ATOM 758 C C . GLU A 1 106 ? 10.655 -1.861 -5.552 1.00 90.44 106 GLU A C 1
ATOM 760 O O . GLU A 1 106 ? 10.853 -0.700 -5.927 1.00 90.44 106 GLU A O 1
ATOM 765 N N . TRP A 1 107 ? 10.676 -2.906 -6.402 1.00 94.44 107 TRP A N 1
ATOM 766 C CA . TRP A 1 107 ? 11.215 -2.754 -7.763 1.00 94.44 107 TRP A CA 1
ATOM 767 C C . TRP A 1 107 ? 10.404 -1.776 -8.603 1.00 94.44 107 TRP A C 1
ATOM 769 O O . TRP A 1 107 ? 10.879 -1.310 -9.632 1.00 94.44 107 TRP A O 1
ATOM 779 N N . THR A 1 108 ? 9.212 -1.393 -8.147 1.00 94.56 108 THR A N 1
ATOM 780 C CA . THR A 1 108 ? 8.429 -0.295 -8.714 1.00 94.56 108 THR A CA 1
ATOM 781 C C . THR A 1 108 ? 9.256 0.984 -8.814 1.00 94.56 108 THR A C 1
ATOM 783 O O . THR A 1 108 ? 9.342 1.589 -9.880 1.00 94.56 108 THR A O 1
ATOM 786 N N . VAL A 1 109 ? 9.911 1.380 -7.723 1.00 93.94 109 VAL A N 1
ATOM 787 C CA . VAL A 1 109 ? 10.684 2.629 -7.654 1.00 93.94 109 VAL A CA 1
ATOM 788 C C . VAL A 1 109 ? 12.024 2.482 -8.368 1.00 93.94 109 VAL A C 1
ATOM 790 O O . VAL A 1 109 ? 12.480 3.425 -9.018 1.00 93.94 109 VAL A O 1
ATOM 793 N N . TRP A 1 110 ? 12.622 1.290 -8.309 1.00 94.75 110 TRP A N 1
ATOM 794 C CA . TRP A 1 110 ? 13.853 0.999 -9.036 1.00 94.75 110 TRP A CA 1
ATOM 795 C C . TRP A 1 110 ? 13.673 1.013 -10.547 1.00 94.75 110 TRP A C 1
ATOM 797 O O . TRP A 1 110 ? 14.419 1.712 -11.233 1.00 94.75 110 TRP A O 1
ATOM 807 N N . ASN A 1 111 ? 12.658 0.318 -11.069 1.00 92.88 111 ASN A N 1
ATOM 808 C CA . ASN A 1 111 ? 12.351 0.297 -12.500 1.00 92.88 111 ASN A CA 1
ATOM 809 C C . ASN A 1 111 ? 12.062 1.713 -13.013 1.00 92.88 111 ASN A C 1
ATOM 811 O O . ASN A 1 111 ? 12.474 2.051 -14.119 1.00 92.88 111 ASN A O 1
ATOM 815 N N . ASN A 1 112 ? 11.427 2.551 -12.187 1.00 91.12 112 ASN A N 1
ATOM 816 C CA . ASN A 1 112 ? 11.156 3.955 -12.494 1.00 91.12 112 ASN A CA 1
ATOM 817 C C . ASN A 1 112 ? 12.422 4.842 -12.479 1.00 91.12 112 ASN A C 1
ATOM 819 O O . ASN A 1 112 ? 12.463 5.885 -13.123 1.00 91.12 112 ASN A O 1
ATOM 823 N N . GLY A 1 113 ? 13.463 4.453 -11.734 1.00 89.88 113 GLY A N 1
ATOM 824 C CA . GLY A 1 113 ? 14.744 5.167 -11.670 1.00 89.88 113 GLY A CA 1
ATOM 825 C C . GLY A 1 113 ? 15.827 4.631 -12.613 1.00 89.88 113 GLY A C 1
ATOM 826 O O . GLY A 1 113 ? 16.845 5.296 -12.822 1.00 89.88 113 GLY A O 1
ATOM 827 N N . PHE A 1 114 ? 15.662 3.425 -13.160 1.00 88.06 114 PHE A N 1
ATOM 828 C CA . PHE A 1 114 ? 16.671 2.769 -13.984 1.00 88.06 114 PHE A CA 1
ATOM 829 C C . PHE A 1 114 ? 16.684 3.322 -15.418 1.00 88.06 114 PHE A C 1
ATOM 831 O O . PHE A 1 114 ? 15.687 3.329 -16.137 1.00 88.06 114 PHE A O 1
ATOM 838 N N . ASN A 1 115 ? 17.855 3.803 -15.847 1.00 60.44 115 ASN A N 1
ATOM 839 C CA . ASN A 1 115 ? 18.039 4.554 -17.092 1.00 60.44 115 ASN A CA 1
ATOM 840 C C . ASN A 1 115 ? 17.765 3.685 -18.340 1.00 60.44 115 ASN A C 1
ATOM 842 O O . ASN A 1 115 ? 18.662 3.020 -18.864 1.00 60.44 115 ASN A O 1
ATOM 846 N N . GLY A 1 116 ? 16.524 3.721 -18.830 1.00 59.75 116 GLY A N 1
ATOM 847 C CA . GLY A 1 116 ? 16.073 3.033 -20.045 1.00 59.75 116 GLY A CA 1
ATOM 848 C C . GLY A 1 116 ? 14.671 2.429 -19.944 1.00 59.75 116 GLY A C 1
ATOM 849 O O . GLY A 1 116 ? 14.071 2.145 -20.980 1.00 59.75 116 GLY A O 1
ATOM 850 N N . THR A 1 117 ? 14.146 2.273 -18.729 1.00 63.59 117 THR A N 1
ATOM 851 C CA . THR A 1 117 ? 12.808 1.746 -18.449 1.00 63.59 117 THR A CA 1
ATOM 852 C C . THR A 1 117 ? 11.911 2.869 -17.953 1.00 63.59 117 THR A C 1
ATOM 854 O O . THR A 1 117 ? 12.041 3.362 -16.842 1.00 63.59 117 THR A O 1
ATOM 857 N N . VAL A 1 118 ? 10.997 3.287 -18.819 1.00 74.94 118 VAL A N 1
ATOM 858 C CA . VAL A 1 118 ? 9.899 4.215 -18.517 1.00 74.94 118 VAL A CA 1
ATOM 859 C C . VAL A 1 118 ? 8.705 3.438 -17.965 1.00 74.94 118 VAL A C 1
ATOM 861 O O . VAL A 1 118 ? 7.571 3.556 -18.438 1.00 74.94 118 VAL A O 1
ATOM 864 N N . ASP A 1 119 ? 8.981 2.526 -17.028 1.00 89.56 119 ASP A N 1
ATOM 865 C CA . ASP A 1 119 ? 8.031 1.465 -16.691 1.00 89.56 119 ASP A CA 1
ATOM 866 C C . ASP A 1 119 ? 6.765 2.011 -16.038 1.00 89.56 119 ASP A C 1
ATOM 868 O O . ASP A 1 119 ? 5.687 1.442 -16.223 1.00 89.56 119 ASP A O 1
ATOM 872 N N . PHE A 1 120 ? 6.893 3.159 -15.366 1.00 92.94 120 PHE A N 1
ATOM 873 C CA . PHE A 1 120 ? 5.847 3.817 -14.592 1.00 92.94 120 PHE A CA 1
ATOM 874 C C . PHE A 1 120 ? 5.769 5.335 -14.844 1.00 92.94 120 PHE A C 1
ATOM 876 O O . PHE A 1 120 ? 5.308 6.065 -13.975 1.00 92.94 120 PHE A O 1
ATOM 883 N N . ASP A 1 121 ? 6.167 5.824 -16.027 1.00 89.94 121 ASP A N 1
ATOM 884 C CA . ASP A 1 121 ? 6.242 7.264 -16.357 1.00 89.94 121 ASP A CA 1
ATOM 885 C C . ASP A 1 121 ? 5.006 8.096 -15.988 1.00 89.94 121 ASP A C 1
ATOM 887 O O . ASP A 1 121 ? 5.122 9.228 -15.520 1.00 89.94 121 ASP A O 1
ATOM 891 N N . LEU A 1 122 ? 3.806 7.567 -16.241 1.00 94.62 122 LEU A N 1
ATOM 892 C CA . LEU A 1 122 ? 2.561 8.262 -15.915 1.00 94.62 122 LEU A CA 1
ATOM 893 C C . LEU A 1 122 ? 2.179 8.062 -14.450 1.00 94.62 122 LEU A C 1
ATOM 895 O O . LEU A 1 122 ? 1.526 8.927 -13.874 1.00 94.62 122 LEU A O 1
ATOM 899 N N . LEU A 1 123 ? 2.560 6.928 -13.864 1.00 94.25 123 LEU A N 1
ATOM 900 C CA . LEU A 1 123 ? 2.238 6.559 -12.491 1.00 94.25 123 LEU A CA 1
ATOM 901 C C . LEU A 1 123 ? 3.169 7.225 -11.461 1.00 94.25 123 LEU A C 1
ATOM 903 O O . LEU A 1 123 ? 2.757 7.426 -10.323 1.00 94.25 123 LEU A O 1
ATOM 907 N N . ASP A 1 124 ? 4.372 7.657 -11.854 1.00 94.38 124 ASP A N 1
ATOM 908 C CA . ASP A 1 124 ? 5.341 8.325 -10.971 1.00 94.38 124 ASP A CA 1
ATOM 909 C C . ASP A 1 124 ? 4.747 9.532 -10.229 1.00 94.38 124 ASP A C 1
ATOM 911 O O . ASP A 1 124 ? 5.083 9.796 -9.073 1.00 94.38 124 ASP A O 1
ATOM 915 N N . VAL A 1 125 ? 3.812 10.246 -10.860 1.00 95.31 125 VAL A N 1
ATOM 916 C CA . VAL A 1 125 ? 3.183 11.438 -10.273 1.00 95.31 125 VAL A CA 1
ATOM 917 C C . VAL A 1 125 ? 2.436 11.150 -8.969 1.00 95.31 125 VAL A C 1
ATOM 919 O O . VAL A 1 125 ? 2.245 12.075 -8.182 1.00 95.31 125 VAL A O 1
ATOM 922 N N . VAL A 1 126 ? 2.022 9.899 -8.725 1.00 96.75 126 VAL A N 1
ATOM 923 C CA . VAL A 1 126 ? 1.367 9.502 -7.470 1.00 96.75 126 VAL A CA 1
ATOM 924 C C . VAL A 1 126 ? 2.311 8.829 -6.474 1.00 96.75 126 VAL A C 1
ATOM 926 O O . VAL A 1 126 ? 1.941 8.724 -5.309 1.00 96.75 126 VAL A O 1
ATOM 929 N N . PHE A 1 127 ? 3.523 8.418 -6.863 1.00 97.81 127 PHE A N 1
ATOM 930 C CA . PHE A 1 127 ? 4.488 7.830 -5.925 1.00 97.81 127 PHE A CA 1
ATOM 931 C C . PHE A 1 127 ? 4.966 8.852 -4.899 1.00 97.81 127 PHE A C 1
ATOM 933 O O . PHE A 1 127 ? 5.240 9.994 -5.250 1.00 97.81 127 PHE A O 1
ATOM 940 N N . ALA A 1 128 ? 5.131 8.418 -3.651 1.00 98.12 128 ALA A N 1
ATOM 941 C CA . ALA A 1 128 ? 5.552 9.259 -2.533 1.00 98.12 128 ALA A CA 1
ATOM 942 C C . ALA A 1 128 ? 7.081 9.425 -2.429 1.00 98.12 128 ALA A C 1
ATOM 944 O O . ALA A 1 128 ? 7.571 10.147 -1.559 1.00 98.12 128 ALA A O 1
ATOM 945 N N . VAL A 1 129 ? 7.847 8.763 -3.301 1.00 97.94 129 VAL A N 1
ATOM 946 C CA . VAL A 1 129 ? 9.316 8.761 -3.300 1.00 97.94 129 VAL A CA 1
ATOM 947 C C . VAL A 1 129 ? 9.882 9.142 -4.656 1.00 97.94 129 VAL A C 1
ATOM 949 O O . VAL A 1 129 ? 9.251 8.921 -5.689 1.00 97.94 129 VAL A O 1
ATOM 952 N N . GLU A 1 130 ? 11.072 9.734 -4.641 1.00 96.19 130 GLU A N 1
ATOM 953 C CA . GLU A 1 130 ? 11.832 10.030 -5.850 1.00 96.19 130 GLU A CA 1
ATOM 954 C C . GLU A 1 130 ? 12.284 8.725 -6.531 1.00 96.19 130 GLU A C 1
ATOM 956 O O . GLU A 1 130 ? 12.656 7.770 -5.836 1.00 96.19 130 GLU A O 1
ATOM 961 N N . PRO A 1 131 ? 12.305 8.670 -7.876 1.00 94.00 131 PRO A N 1
ATOM 962 C CA . PRO A 1 131 ? 12.863 7.535 -8.600 1.00 94.00 131 PRO A CA 1
ATOM 963 C C . PRO A 1 131 ? 14.319 7.277 -8.195 1.00 94.00 131 PRO A C 1
ATOM 965 O O . PRO A 1 131 ? 15.108 8.209 -8.020 1.00 94.00 131 PRO A O 1
ATOM 968 N N . SER A 1 132 ? 14.705 6.008 -8.070 1.00 94.06 132 SER A N 1
ATOM 969 C CA . SER A 1 132 ? 16.046 5.646 -7.605 1.00 94.06 132 SER A CA 1
ATOM 970 C C . SER A 1 132 ? 16.464 4.287 -8.131 1.00 94.06 132 SER A C 1
ATOM 972 O O . SER A 1 132 ? 15.786 3.311 -7.874 1.00 94.06 132 SER A O 1
ATOM 974 N N . SER A 1 133 ? 17.612 4.193 -8.803 1.00 93.50 133 SER A N 1
ATOM 975 C CA . SER A 1 133 ? 18.175 2.914 -9.261 1.00 93.50 133 SER A CA 1
ATOM 976 C C . SER A 1 133 ? 19.231 2.330 -8.309 1.00 93.50 133 SER A C 1
ATOM 978 O O . SER A 1 133 ? 19.953 1.396 -8.670 1.00 93.50 133 SER A O 1
ATOM 980 N N . ASN A 1 134 ? 19.401 2.922 -7.124 1.00 95.31 134 ASN A N 1
ATOM 981 C CA . ASN A 1 134 ? 20.358 2.455 -6.126 1.00 95.31 134 ASN A CA 1
ATOM 982 C C . ASN A 1 134 ? 19.682 1.408 -5.247 1.00 95.31 134 ASN A C 1
ATOM 984 O O . ASN A 1 134 ? 18.670 1.709 -4.625 1.00 95.31 134 ASN A O 1
ATOM 988 N N . PHE A 1 135 ? 20.259 0.214 -5.164 1.00 95.81 135 PHE A N 1
ATOM 989 C CA . PHE A 1 135 ? 19.734 -0.868 -4.335 1.00 95.81 135 PHE A CA 1
ATOM 990 C C . PHE A 1 135 ? 20.851 -1.565 -3.557 1.00 95.81 135 PHE A C 1
ATOM 992 O O . PHE A 1 135 ? 22.044 -1.373 -3.833 1.00 95.81 135 PHE A O 1
ATOM 999 N N . ARG A 1 136 ? 20.468 -2.366 -2.563 1.00 96.06 136 ARG A N 1
ATOM 1000 C CA . ARG A 1 136 ? 21.379 -3.183 -1.755 1.00 96.06 136 ARG A CA 1
ATOM 1001 C C . ARG A 1 136 ? 20.964 -4.654 -1.718 1.00 96.06 136 ARG A C 1
ATOM 1003 O O . ARG A 1 136 ? 19.925 -5.049 -2.239 1.00 96.06 136 ARG A O 1
ATOM 1010 N N . LEU A 1 137 ? 21.847 -5.456 -1.125 1.00 95.94 137 LEU A N 1
ATOM 1011 C CA . LEU A 1 137 ? 21.702 -6.895 -0.908 1.00 95.94 137 LEU A CA 1
ATOM 1012 C C . LEU A 1 137 ? 21.986 -7.186 0.570 1.00 95.94 137 LEU A C 1
ATOM 1014 O O . LEU A 1 137 ? 23.098 -7.575 0.931 1.00 95.94 137 LEU A O 1
ATOM 1018 N N . MET A 1 138 ? 21.006 -6.918 1.429 1.00 94.19 138 MET A N 1
ATOM 1019 C CA . MET A 1 138 ? 21.090 -7.146 2.873 1.00 94.19 138 MET A CA 1
ATOM 1020 C C . MET A 1 138 ? 20.080 -8.211 3.276 1.00 94.19 138 MET A C 1
ATOM 1022 O O . MET A 1 138 ? 18.908 -8.084 2.962 1.00 94.19 138 MET A O 1
ATOM 1026 N N . ALA A 1 139 ? 20.537 -9.254 3.971 1.00 94.38 139 ALA A N 1
ATOM 1027 C CA . ALA A 1 139 ? 19.664 -10.345 4.410 1.00 94.38 139 ALA A CA 1
ATOM 1028 C C . ALA A 1 139 ? 18.716 -9.935 5.548 1.00 94.38 139 ALA A C 1
ATOM 1030 O O . ALA A 1 139 ? 17.662 -10.527 5.707 1.00 94.38 139 ALA A O 1
ATOM 1031 N N . GLU A 1 140 ? 19.095 -8.930 6.333 1.00 96.81 140 GLU A N 1
ATOM 1032 C CA . GLU A 1 140 ? 18.304 -8.401 7.442 1.00 96.81 140 GLU A CA 1
ATOM 1033 C C . GLU A 1 140 ? 18.154 -6.895 7.252 1.00 96.81 140 GLU A C 1
ATOM 1035 O O . GLU A 1 140 ? 19.109 -6.223 6.837 1.00 96.81 140 GLU A O 1
ATOM 1040 N N . ALA A 1 141 ? 16.974 -6.384 7.583 1.00 97.31 141 ALA A N 1
ATOM 1041 C CA . ALA A 1 141 ? 16.693 -4.963 7.652 1.00 97.31 141 ALA A CA 1
ATOM 1042 C C . ALA A 1 141 ? 15.867 -4.654 8.904 1.00 97.31 141 ALA A C 1
ATOM 1044 O O . ALA A 1 141 ? 15.010 -5.430 9.327 1.00 97.31 141 ALA A O 1
ATOM 1045 N N . THR A 1 142 ? 16.112 -3.491 9.493 1.00 98.44 142 THR A N 1
ATOM 1046 C CA . THR A 1 142 ? 15.305 -2.920 10.558 1.00 98.44 142 THR A CA 1
ATOM 1047 C C . THR A 1 142 ? 14.645 -1.638 10.080 1.00 98.44 142 THR A C 1
ATOM 1049 O O . THR A 1 142 ? 15.287 -0.633 9.754 1.00 98.44 142 THR A O 1
ATOM 1052 N N . TYR A 1 143 ? 13.318 -1.661 10.105 1.00 98.62 143 TYR A N 1
ATOM 1053 C CA . TYR A 1 143 ? 12.503 -0.472 9.955 1.00 98.62 143 TYR A CA 1
ATOM 1054 C C . TYR A 1 143 ? 12.335 0.206 11.309 1.00 98.62 143 TYR A C 1
ATOM 1056 O O . TYR A 1 143 ? 11.814 -0.392 12.248 1.00 98.62 143 TYR A O 1
ATOM 1064 N N . THR A 1 144 ? 12.747 1.470 11.418 1.00 98.62 144 THR A N 1
ATOM 1065 C CA . THR A 1 144 ? 12.569 2.281 12.633 1.00 98.62 144 THR A CA 1
ATOM 1066 C C . THR A 1 144 ? 11.615 3.430 12.361 1.00 98.62 144 THR A C 1
ATOM 1068 O O . THR A 1 144 ? 11.829 4.214 11.434 1.00 98.62 144 THR A O 1
ATOM 1071 N N . GLN A 1 145 ? 10.562 3.520 13.168 1.00 98.06 145 GLN A N 1
ATOM 1072 C CA . GLN A 1 145 ? 9.511 4.520 13.039 1.00 98.06 145 GLN A CA 1
ATOM 1073 C C . GLN A 1 145 ? 10.106 5.936 13.061 1.00 98.06 145 GLN A C 1
ATOM 1075 O O . GLN A 1 145 ? 10.862 6.287 13.967 1.00 98.06 145 GLN A O 1
ATOM 1080 N N . SER A 1 146 ? 9.745 6.739 12.060 1.00 96.50 146 SER A N 1
ATOM 1081 C CA . SER A 1 146 ? 10.192 8.126 11.886 1.00 96.50 146 SER A CA 1
ATOM 1082 C C . SER A 1 146 ? 9.040 9.085 12.198 1.00 96.50 146 SER A C 1
ATOM 1084 O O . SER A 1 146 ? 9.064 9.774 13.221 1.00 96.50 146 SER A O 1
ATOM 1086 N N . VAL A 1 147 ? 7.960 9.037 11.411 1.00 93.25 147 VAL A N 1
ATOM 1087 C CA . VAL A 1 147 ? 6.691 9.724 11.700 1.00 93.25 147 VAL A CA 1
ATOM 1088 C C . VAL A 1 147 ? 5.660 8.735 12.243 1.00 93.25 147 VAL A C 1
ATOM 1090 O O . VAL A 1 147 ? 5.370 7.716 11.624 1.00 93.25 147 VAL A O 1
ATOM 1093 N N . SER A 1 148 ? 5.067 9.054 13.399 1.00 87.31 148 SER A N 1
ATOM 1094 C CA . SER A 1 148 ? 3.975 8.262 13.972 1.00 87.31 148 SER A CA 1
ATOM 1095 C C . SER A 1 148 ? 2.663 8.483 13.226 1.00 87.31 148 SER A C 1
ATOM 1097 O O . SER A 1 148 ? 2.226 9.619 13.053 1.00 87.31 148 SER A O 1
ATOM 1099 N N . ASN A 1 149 ? 1.987 7.393 12.883 1.00 88.38 149 ASN A N 1
ATOM 1100 C CA . ASN A 1 149 ? 0.639 7.356 12.344 1.00 88.38 149 ASN A CA 1
ATOM 1101 C C . ASN A 1 149 ? -0.162 6.248 13.060 1.00 88.38 149 ASN A C 1
ATOM 1103 O O . ASN A 1 149 ? 0.284 5.101 13.094 1.00 88.38 149 ASN A O 1
ATOM 1107 N N . PRO A 1 150 ? -1.331 6.566 13.644 1.00 80.81 150 PRO A N 1
ATOM 1108 C CA . PRO A 1 150 ? -2.070 5.629 14.489 1.00 80.81 150 PRO A CA 1
ATOM 1109 C C . PRO A 1 150 ? -2.589 4.393 13.747 1.00 80.81 150 PRO A C 1
ATOM 1111 O O . PRO A 1 150 ? -2.759 3.365 14.391 1.00 80.81 150 PRO A O 1
ATOM 1114 N N . VAL A 1 151 ? -2.816 4.477 12.430 1.00 83.81 151 VAL A N 1
ATOM 1115 C CA . VAL A 1 151 ? -3.246 3.337 11.607 1.00 83.81 151 VAL A CA 1
ATOM 1116 C C . VAL A 1 151 ? -2.031 2.497 11.229 1.00 83.81 151 VAL A C 1
ATOM 1118 O O . VAL A 1 151 ? -1.965 1.324 11.570 1.00 83.81 151 VAL A O 1
ATOM 1121 N N . ILE A 1 152 ? -1.008 3.116 10.628 1.00 90.06 152 ILE A N 1
ATOM 1122 C CA . ILE A 1 152 ? 0.197 2.403 10.171 1.00 90.06 152 ILE A CA 1
ATOM 1123 C C . ILE A 1 152 ? 0.901 1.696 11.331 1.00 90.06 152 ILE A C 1
ATOM 1125 O O . ILE A 1 152 ? 1.322 0.552 11.189 1.00 90.06 152 ILE A O 1
ATOM 1129 N N . ASN A 1 153 ? 1.016 2.346 12.492 1.00 91.38 153 ASN A N 1
ATOM 1130 C CA . ASN A 1 153 ? 1.728 1.791 13.644 1.00 91.38 153 ASN A CA 1
ATOM 1131 C C . ASN A 1 153 ? 0.839 0.927 14.562 1.00 91.38 153 ASN A C 1
ATOM 1133 O O . ASN A 1 153 ? 1.306 0.491 15.617 1.00 91.38 153 ASN A O 1
ATOM 1137 N N . ALA A 1 154 ? -0.429 0.677 14.209 1.00 85.62 154 ALA A N 1
ATOM 1138 C CA . ALA A 1 154 ? -1.360 -0.065 15.055 1.00 85.62 154 ALA A CA 1
ATOM 1139 C C . ALA A 1 154 ? -0.839 -1.476 15.378 1.00 85.62 154 ALA A C 1
ATOM 1141 O O . ALA A 1 154 ? -0.640 -2.314 14.499 1.00 85.62 154 ALA A O 1
ATOM 1142 N N . GLY A 1 155 ? -0.620 -1.755 16.666 1.00 83.31 155 GLY A N 1
ATOM 1143 C CA . GLY A 1 155 ? -0.139 -3.059 17.132 1.00 83.31 155 GLY A CA 1
ATOM 1144 C C . GLY A 1 155 ? 1.299 -3.403 16.727 1.00 83.31 155 GLY A C 1
ATOM 1145 O O . GLY A 1 155 ? 1.672 -4.568 16.830 1.00 83.31 155 GLY A O 1
ATOM 1146 N N . LEU A 1 156 ? 2.095 -2.424 16.285 1.00 92.69 156 LEU A N 1
ATOM 1147 C CA . LEU A 1 156 ? 3.495 -2.613 15.907 1.00 92.69 156 LEU A CA 1
ATOM 1148 C C . LEU A 1 156 ? 4.454 -2.016 16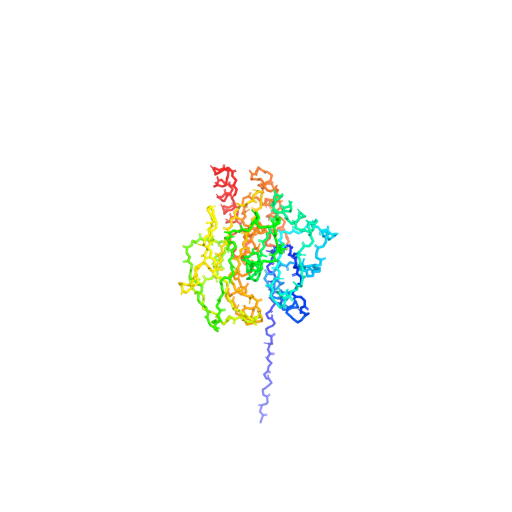.946 1.00 92.69 156 LEU A C 1
ATOM 1150 O O . LEU A 1 156 ? 4.141 -1.001 17.577 1.00 92.69 156 LEU A O 1
ATOM 1154 N N . PRO A 1 157 ? 5.651 -2.600 17.122 1.00 95.69 157 PRO A N 1
ATOM 1155 C CA . PRO A 1 157 ? 6.725 -1.937 17.846 1.00 95.69 157 PRO A CA 1
ATOM 1156 C C . PRO A 1 157 ? 7.263 -0.733 17.052 1.00 95.69 157 PRO A C 1
ATOM 1158 O O . PRO A 1 157 ? 7.160 -0.665 15.828 1.00 95.69 157 PRO A O 1
ATOM 1161 N N . ALA A 1 158 ? 7.925 0.194 17.751 1.00 94.50 158 ALA A N 1
ATOM 1162 C CA . ALA A 1 158 ? 8.573 1.354 17.124 1.00 94.50 158 ALA A CA 1
ATOM 1163 C C . ALA A 1 158 ? 9.740 0.975 16.189 1.00 94.50 158 ALA A C 1
ATOM 1165 O O . ALA A 1 158 ? 10.207 1.801 15.408 1.00 94.50 158 ALA A O 1
ATOM 1166 N N . SER A 1 159 ? 10.241 -0.257 16.285 1.00 97.94 159 SER A N 1
ATOM 1167 C CA . SER A 1 159 ? 11.297 -0.787 15.432 1.00 97.94 159 SER A CA 1
ATOM 1168 C C . SER A 1 159 ? 11.007 -2.255 15.126 1.00 97.94 159 SER A C 1
ATOM 1170 O O . SER A 1 159 ? 10.701 -3.020 16.043 1.00 97.94 159 SER A O 1
ATOM 1172 N N . ILE A 1 160 ? 11.058 -2.625 13.848 1.00 97.88 160 ILE A N 1
ATOM 1173 C CA . ILE A 1 160 ? 10.742 -3.958 13.330 1.00 97.88 160 ILE A CA 1
ATOM 1174 C C . ILE A 1 160 ? 11.987 -4.470 12.613 1.00 97.88 160 ILE A C 1
ATOM 1176 O O . ILE A 1 160 ? 12.380 -3.880 11.612 1.00 97.88 160 ILE A O 1
ATOM 1180 N N . ASN A 1 161 ? 12.593 -5.547 13.114 1.00 98.19 161 ASN A N 1
ATOM 1181 C CA . ASN A 1 161 ? 13.656 -6.263 12.409 1.00 98.19 161 ASN A CA 1
ATOM 1182 C C . ASN A 1 161 ? 13.061 -7.470 11.688 1.00 98.19 161 ASN A C 1
ATOM 1184 O O . ASN A 1 161 ? 12.299 -8.212 12.305 1.00 98.19 161 ASN A O 1
ATOM 1188 N N . PHE A 1 162 ? 13.439 -7.670 10.433 1.00 98.06 162 PHE A N 1
ATOM 1189 C CA . PHE A 1 162 ? 12.938 -8.750 9.593 1.00 98.06 162 PHE A CA 1
ATOM 1190 C C . PHE A 1 162 ? 14.018 -9.235 8.621 1.00 98.06 162 PHE A C 1
ATOM 1192 O O . PHE A 1 162 ? 14.915 -8.482 8.224 1.00 98.06 162 PHE A O 1
ATOM 1199 N N . THR A 1 163 ? 13.893 -10.492 8.200 1.00 98.31 163 THR A N 1
ATOM 1200 C CA . THR A 1 163 ? 14.692 -11.038 7.104 1.00 98.31 163 THR A CA 1
ATOM 1201 C C . THR A 1 163 ? 14.115 -10.532 5.781 1.00 98.31 163 THR A C 1
ATOM 1203 O O . THR A 1 163 ? 12.924 -10.695 5.523 1.00 98.31 163 THR A O 1
ATOM 1206 N N . ALA A 1 164 ? 14.939 -9.870 4.968 1.00 97.00 164 ALA A N 1
ATOM 1207 C CA . ALA A 1 164 ? 14.514 -9.302 3.693 1.00 97.00 164 ALA A CA 1
ATOM 1208 C C . ALA A 1 164 ? 14.555 -10.361 2.586 1.00 97.00 164 ALA A C 1
ATOM 1210 O O . ALA A 1 164 ? 15.559 -11.064 2.417 1.00 97.00 164 ALA A O 1
ATOM 1211 N N . ASP A 1 165 ? 13.491 -10.439 1.789 1.00 97.31 165 ASP A N 1
ATOM 1212 C CA . ASP A 1 165 ? 13.476 -11.306 0.618 1.00 97.31 165 ASP A CA 1
ATOM 1213 C C . ASP A 1 165 ? 14.367 -10.738 -0.491 1.00 97.31 165 ASP A C 1
ATOM 1215 O O . ASP A 1 165 ? 14.630 -9.536 -0.575 1.00 97.31 165 ASP A O 1
ATOM 1219 N N . THR A 1 166 ? 14.852 -11.618 -1.374 1.00 95.31 166 THR A N 1
ATOM 1220 C CA . THR A 1 166 ? 15.712 -11.209 -2.485 1.00 95.31 166 THR A CA 1
ATOM 1221 C C . THR A 1 166 ? 15.184 -11.649 -3.841 1.00 95.31 166 THR A C 1
ATOM 1223 O O . THR A 1 166 ? 15.020 -12.836 -4.117 1.00 95.31 166 THR A O 1
ATOM 1226 N N . PHE A 1 167 ? 15.012 -10.676 -4.734 1.00 94.12 167 PHE A N 1
ATOM 1227 C CA . PHE A 1 167 ? 14.697 -10.897 -6.145 1.00 94.12 167 PHE A CA 1
ATOM 1228 C C . PHE A 1 167 ? 15.750 -10.210 -7.023 1.00 94.12 167 PHE A C 1
ATOM 1230 O O . PHE A 1 167 ? 15.429 -9.393 -7.868 1.00 94.12 167 PHE A O 1
ATOM 1237 N N . SER A 1 168 ? 17.032 -10.557 -6.838 1.00 93.06 168 SER A N 1
ATOM 1238 C CA . SER A 1 168 ? 18.219 -9.866 -7.416 1.00 93.06 168 SER A CA 1
ATOM 1239 C C . SER A 1 168 ? 18.590 -8.531 -6.752 1.00 93.06 168 SER A C 1
ATOM 1241 O O . SER A 1 168 ? 19.410 -7.773 -7.263 1.00 93.06 168 SER A O 1
ATOM 1243 N N . GLY A 1 169 ? 18.026 -8.298 -5.575 1.00 94.44 169 GLY A N 1
ATOM 1244 C CA . GLY A 1 169 ? 18.098 -7.095 -4.750 1.00 94.44 169 GLY A CA 1
ATOM 1245 C C . GLY A 1 169 ? 17.148 -7.292 -3.575 1.00 94.44 169 GLY A C 1
ATOM 1246 O O . GLY A 1 169 ? 16.309 -8.194 -3.637 1.00 94.44 169 GLY A O 1
ATOM 1247 N N . THR A 1 170 ? 17.351 -6.554 -2.489 1.00 95.56 170 THR A N 1
ATOM 1248 C CA . THR A 1 170 ? 16.525 -6.668 -1.271 1.00 95.56 170 THR A CA 1
ATOM 1249 C C . THR A 1 170 ? 15.871 -5.354 -0.874 1.00 95.56 170 THR A C 1
ATOM 1251 O O . THR A 1 170 ? 14.908 -5.362 -0.113 1.00 95.56 170 THR A O 1
ATOM 1254 N N . GLU A 1 171 ? 16.469 -4.230 -1.277 1.00 96.88 171 GLU A N 1
ATOM 1255 C CA . GLU A 1 171 ? 15.960 -2.911 -0.935 1.00 96.88 171 GLU A CA 1
ATOM 1256 C C . GLU A 1 171 ? 16.508 -1.815 -1.850 1.00 96.88 171 GLU A C 1
ATOM 1258 O O . GLU A 1 171 ? 17.720 -1.741 -2.085 1.00 96.88 171 GLU A O 1
ATOM 1263 N N . THR A 1 172 ? 15.630 -0.900 -2.262 1.00 96.81 172 THR A N 1
ATOM 1264 C CA . THR A 1 172 ? 15.958 0.283 -3.057 1.00 96.81 172 THR A CA 1
ATOM 1265 C C . THR A 1 172 ? 16.064 1.508 -2.159 1.00 96.81 172 THR A C 1
ATOM 1267 O O . THR A 1 172 ? 15.256 1.732 -1.261 1.00 96.81 172 THR A O 1
ATOM 1270 N N . TYR A 1 173 ? 17.089 2.325 -2.396 1.00 97.31 173 TYR A N 1
ATOM 1271 C CA . TYR A 1 173 ? 17.324 3.570 -1.674 1.00 97.31 173 TYR A CA 1
ATOM 1272 C C . TYR A 1 173 ? 16.188 4.553 -1.951 1.00 97.31 173 TYR A C 1
ATOM 1274 O O . TYR A 1 173 ? 16.073 5.048 -3.075 1.00 97.31 173 TYR A O 1
ATOM 1282 N N . PHE A 1 174 ? 15.375 4.853 -0.941 1.00 97.81 174 PHE A N 1
ATOM 1283 C CA . PHE A 1 174 ? 14.275 5.806 -1.064 1.00 97.81 174 PHE A CA 1
ATOM 1284 C C . PHE A 1 174 ? 14.639 7.176 -0.507 1.00 97.81 174 PHE A C 1
ATOM 1286 O O . PHE A 1 174 ? 15.256 7.304 0.553 1.00 97.81 174 PHE A O 1
ATOM 1293 N N . VAL A 1 175 ? 14.158 8.198 -1.214 1.00 97.62 175 VAL A N 1
ATOM 1294 C CA . VAL A 1 175 ? 14.061 9.577 -0.739 1.00 97.62 175 VAL A CA 1
ATOM 1295 C C . VAL A 1 175 ? 12.608 9.994 -0.874 1.00 97.62 175 VAL A C 1
ATOM 1297 O O . VAL A 1 175 ? 12.052 9.938 -1.969 1.00 97.62 175 VAL A O 1
ATOM 1300 N N . ALA A 1 176 ? 11.987 10.407 0.227 1.00 98.25 176 ALA A N 1
ATOM 1301 C CA . ALA A 1 176 ? 10.626 10.929 0.203 1.00 98.25 176 ALA A CA 1
ATOM 1302 C C . ALA A 1 176 ? 10.529 12.196 -0.668 1.00 98.25 176 ALA A C 1
ATOM 1304 O O . ALA A 1 176 ? 11.357 13.106 -0.544 1.00 98.25 176 ALA A O 1
ATOM 1305 N N . LYS A 1 177 ? 9.497 12.280 -1.518 1.00 97.69 177 LYS A N 1
ATOM 1306 C CA . LYS A 1 177 ? 9.172 13.507 -2.261 1.00 97.69 177 LYS A CA 1
ATOM 1307 C C . LYS A 1 177 ? 8.770 14.626 -1.289 1.00 97.69 177 LYS A C 1
ATOM 1309 O O . LYS A 1 177 ? 8.250 14.351 -0.202 1.00 97.69 177 LYS A O 1
ATOM 1314 N N . PRO A 1 178 ? 8.951 15.909 -1.653 1.00 96.56 178 PRO A N 1
ATOM 1315 C CA . PRO A 1 178 ? 8.478 17.020 -0.834 1.00 96.56 178 PRO A CA 1
ATOM 1316 C C . PRO A 1 178 ? 6.981 16.900 -0.509 1.00 96.56 178 PRO A C 1
ATOM 1318 O O . PRO A 1 178 ? 6.150 16.801 -1.407 1.00 96.56 178 PRO A O 1
ATOM 1321 N N . GLY A 1 179 ? 6.643 16.939 0.782 1.00 92.69 179 GLY A N 1
ATOM 1322 C CA . GLY A 1 179 ? 5.267 16.791 1.272 1.00 92.69 179 GLY A CA 1
ATOM 1323 C C . GLY A 1 179 ? 4.867 15.356 1.629 1.00 92.69 179 GLY A C 1
ATOM 1324 O O . GLY A 1 179 ? 3.826 15.173 2.258 1.00 92.69 179 GLY A O 1
ATOM 1325 N N . ALA A 1 180 ? 5.688 14.356 1.297 1.00 97.19 180 ALA A N 1
ATOM 1326 C CA . ALA A 1 180 ? 5.469 12.990 1.746 1.00 97.19 180 ALA A CA 1
ATOM 1327 C C . ALA A 1 180 ? 5.927 12.760 3.192 1.00 97.19 180 ALA A C 1
ATOM 1329 O O . ALA A 1 180 ? 6.809 13.448 3.710 1.00 97.19 180 ALA A O 1
ATOM 1330 N N . SER A 1 181 ? 5.301 11.783 3.848 1.00 97.62 181 SER A N 1
ATOM 1331 C CA . SER A 1 181 ? 5.624 11.349 5.206 1.00 97.62 181 SER A CA 1
ATOM 1332 C C . SER A 1 181 ? 6.468 10.082 5.167 1.00 97.62 181 SER A C 1
ATOM 1334 O O . SER A 1 181 ? 6.051 9.062 4.623 1.00 97.62 181 SER A O 1
ATOM 1336 N N . GLU A 1 182 ? 7.645 10.134 5.782 1.00 98.25 182 GLU A N 1
ATOM 1337 C CA . GLU A 1 182 ? 8.451 8.949 6.068 1.00 98.25 182 GLU A CA 1
ATOM 1338 C C . GLU A 1 182 ? 7.924 8.291 7.349 1.00 98.25 182 GLU A C 1
ATOM 1340 O O . GLU A 1 182 ? 8.165 8.774 8.455 1.00 98.25 182 GLU A O 1
ATOM 1345 N N . PHE A 1 183 ? 7.182 7.195 7.220 1.00 98.44 183 PHE A N 1
ATOM 1346 C CA . PHE A 1 183 ? 6.653 6.467 8.376 1.00 98.44 183 PHE A CA 1
ATOM 1347 C C . PHE A 1 183 ? 7.735 5.623 9.049 1.00 98.44 183 PHE A C 1
ATOM 1349 O O . PHE A 1 183 ? 7.813 5.582 10.276 1.00 98.44 183 PHE A O 1
ATOM 1356 N N . TYR A 1 184 ? 8.614 5.013 8.253 1.00 98.75 184 TYR A N 1
ATOM 1357 C CA . TYR A 1 184 ? 9.763 4.252 8.737 1.00 98.75 184 TYR A CA 1
ATOM 1358 C C . TYR A 1 184 ? 11.026 4.624 7.959 1.00 98.75 184 TYR A C 1
ATOM 1360 O O . TYR A 1 184 ? 10.983 4.780 6.741 1.00 98.75 184 TYR A O 1
ATOM 1368 N N . THR A 1 185 ? 12.152 4.714 8.665 1.00 98.56 185 THR A N 1
ATOM 1369 C CA . THR A 1 185 ? 13.514 4.661 8.101 1.00 98.56 185 THR A CA 1
ATOM 1370 C C . THR A 1 185 ? 13.979 3.212 8.006 1.00 98.56 185 THR A C 1
ATOM 1372 O O . THR A 1 185 ? 13.473 2.371 8.745 1.00 98.56 185 THR A O 1
ATOM 1375 N N . SER A 1 186 ? 14.967 2.928 7.160 1.00 97.81 186 SER A N 1
ATOM 1376 C CA . SER A 1 186 ? 15.591 1.606 7.038 1.00 97.81 186 SER A CA 1
ATOM 1377 C C . SER A 1 186 ? 17.089 1.686 7.317 1.00 97.81 186 SER A C 1
ATOM 1379 O O . SER A 1 186 ? 17.829 2.195 6.481 1.00 97.81 186 SER A O 1
ATOM 1381 N N . ASP A 1 187 ? 17.536 1.247 8.499 1.00 94.00 187 ASP A N 1
ATOM 1382 C CA . ASP A 1 187 ? 18.948 1.081 8.922 1.00 94.00 187 ASP A CA 1
ATOM 1383 C C . ASP A 1 187 ? 19.981 2.126 8.464 1.00 94.00 187 ASP A C 1
ATOM 1385 O O . ASP A 1 187 ? 21.147 1.814 8.210 1.00 94.00 187 ASP A O 1
ATOM 1389 N N . GLY A 1 188 ? 19.575 3.387 8.319 1.00 88.69 188 GLY A N 1
ATOM 1390 C CA . GLY A 1 188 ? 20.434 4.434 7.760 1.00 88.69 188 GLY A CA 1
ATOM 1391 C C . GLY A 1 188 ? 20.769 4.268 6.270 1.00 88.69 188 GLY A C 1
ATOM 1392 O O . GLY A 1 188 ? 21.611 5.008 5.764 1.00 88.69 188 GLY A O 1
ATOM 1393 N N . TYR A 1 189 ? 20.127 3.333 5.563 1.00 95.44 189 TYR A N 1
ATOM 1394 C CA . TYR A 1 189 ? 20.160 3.245 4.109 1.00 95.44 189 TYR A CA 1
ATOM 1395 C C . TYR A 1 189 ? 19.268 4.303 3.477 1.00 95.44 189 TYR A C 1
ATOM 1397 O O . TYR A 1 189 ? 19.728 4.954 2.563 1.00 95.44 189 TYR A O 1
ATOM 1405 N N . GLY A 1 190 ? 18.060 4.545 3.983 1.00 97.06 190 GLY A N 1
ATOM 1406 C CA . GLY A 1 190 ? 17.139 5.556 3.456 1.00 97.06 190 GLY A CA 1
ATOM 1407 C C . GLY A 1 190 ? 15.780 5.469 4.143 1.00 97.06 190 GLY A C 1
ATOM 1408 O O . GLY A 1 190 ? 15.689 4.981 5.276 1.00 97.06 190 GLY A O 1
ATOM 1409 N N . SER A 1 191 ? 14.725 5.903 3.458 1.00 98.44 191 SER A N 1
ATOM 1410 C CA . SER A 1 191 ? 13.357 5.646 3.914 1.00 98.44 191 SER A CA 1
ATOM 1411 C C . SER A 1 191 ? 12.975 4.176 3.687 1.00 98.44 191 SER A C 1
ATOM 1413 O O . SER A 1 191 ? 13.309 3.600 2.658 1.00 98.44 191 SER A O 1
ATOM 1415 N N . GLY A 1 192 ? 12.281 3.566 4.647 1.00 98.25 192 GLY A N 1
ATOM 1416 C CA . GLY A 1 192 ? 11.759 2.198 4.558 1.00 98.25 192 GLY A CA 1
ATOM 1417 C C . GLY A 1 192 ? 10.314 2.145 4.056 1.00 98.25 192 GLY A C 1
ATOM 1418 O O . GLY A 1 192 ? 9.978 1.390 3.148 1.00 98.25 192 GLY A O 1
ATOM 1419 N N . LEU A 1 193 ? 9.460 3.004 4.617 1.00 98.75 193 LEU A N 1
ATOM 1420 C CA . LEU A 1 193 ? 8.066 3.165 4.206 1.00 98.75 193 LEU A CA 1
ATOM 1421 C C . LEU A 1 193 ? 7.742 4.652 4.124 1.00 98.75 193 LEU A C 1
ATOM 1423 O O . LEU A 1 193 ? 7.838 5.371 5.123 1.00 98.75 193 LEU A O 1
ATOM 1427 N N . VAL A 1 194 ? 7.330 5.098 2.942 1.00 98.81 194 VAL A N 1
ATOM 1428 C CA . VAL A 1 194 ? 6.943 6.487 2.683 1.00 98.81 194 VAL A CA 1
ATOM 1429 C C . VAL A 1 194 ? 5.538 6.506 2.116 1.00 98.81 194 VAL A C 1
ATOM 1431 O O . VAL A 1 194 ? 5.220 5.696 1.250 1.00 98.81 194 VAL A O 1
ATOM 1434 N N . GLY A 1 195 ? 4.708 7.443 2.563 1.00 98.19 195 GLY A N 1
ATOM 1435 C CA . GLY A 1 195 ? 3.406 7.665 1.951 1.00 98.19 195 GLY A CA 1
ATOM 1436 C C . GLY A 1 195 ? 2.932 9.107 2.039 1.00 98.19 195 GLY A C 1
ATOM 1437 O O . GLY A 1 195 ? 3.465 9.921 2.794 1.00 98.19 195 GLY A O 1
ATOM 1438 N N . TRP A 1 196 ? 1.926 9.436 1.238 1.00 95.38 196 TRP A N 1
ATOM 1439 C CA . TRP A 1 196 ? 1.312 10.762 1.215 1.00 95.38 196 TRP A CA 1
ATOM 1440 C C . TRP A 1 196 ? -0.144 10.735 0.753 1.00 95.38 196 TRP A C 1
ATOM 1442 O O . TRP A 1 196 ? -0.600 9.764 0.146 1.00 95.38 196 TRP A O 1
ATOM 1452 N N . SER A 1 197 ? -0.855 11.826 1.033 1.00 91.94 197 SER A N 1
ATOM 1453 C CA . SER A 1 197 ? -2.124 12.135 0.375 1.00 91.94 197 SER A CA 1
ATOM 1454 C C . SER A 1 197 ? -1.827 12.825 -0.955 1.00 91.94 197 SER A C 1
ATOM 1456 O O . SER A 1 197 ? -1.108 13.825 -0.985 1.00 91.94 197 SER A O 1
ATOM 1458 N N . VAL A 1 198 ? -2.373 12.299 -2.050 1.00 87.81 198 VAL A N 1
ATOM 1459 C CA . VAL A 1 198 ? -2.152 12.815 -3.406 1.00 87.81 198 VAL A CA 1
ATOM 1460 C C . VAL A 1 198 ? -3.443 12.730 -4.215 1.00 87.81 198 VAL A C 1
ATOM 1462 O O . VAL A 1 198 ? -4.119 11.702 -4.242 1.00 87.81 198 VAL A O 1
ATOM 1465 N N . GLY A 1 199 ? -3.817 13.841 -4.854 1.00 85.75 199 GLY A N 1
ATOM 1466 C CA . GLY A 1 199 ? -5.156 13.981 -5.425 1.00 85.75 199 GLY A CA 1
ATOM 1467 C C . GLY A 1 199 ? -6.223 13.878 -4.329 1.00 85.75 199 GLY A C 1
ATOM 1468 O O . GLY A 1 199 ? -6.119 14.566 -3.316 1.00 85.75 199 GLY A O 1
ATOM 1469 N N . GLY A 1 200 ? -7.237 13.036 -4.537 1.00 77.94 200 GLY A N 1
ATOM 1470 C CA . GLY A 1 200 ? -8.232 12.691 -3.518 1.00 77.94 200 GLY A CA 1
ATOM 1471 C C . GLY A 1 200 ? -7.875 11.478 -2.650 1.00 77.94 200 GLY A C 1
ATOM 1472 O O . GLY A 1 200 ? -8.589 11.220 -1.689 1.00 77.94 200 GLY A O 1
ATOM 1473 N N . GLY A 1 201 ? -6.819 10.730 -2.986 1.00 88.44 201 GLY A N 1
ATOM 1474 C CA . GLY A 1 201 ? -6.475 9.442 -2.375 1.00 88.44 201 GLY A CA 1
ATOM 1475 C C . GLY A 1 201 ? -5.106 9.435 -1.698 1.00 88.44 201 GLY A C 1
ATOM 1476 O O . GLY A 1 201 ? -4.569 10.478 -1.307 1.00 88.44 201 GLY A O 1
ATOM 1477 N N . ARG A 1 202 ? -4.527 8.239 -1.537 1.00 95.50 202 ARG A N 1
ATOM 1478 C CA . ARG A 1 202 ? -3.236 8.036 -0.857 1.00 95.50 202 ARG A CA 1
ATOM 1479 C C . ARG A 1 202 ? -2.334 7.072 -1.616 1.00 95.50 202 ARG A C 1
ATOM 1481 O O . ARG A 1 202 ? -2.796 6.139 -2.268 1.00 95.50 202 ARG A O 1
ATOM 1488 N N . CYS A 1 203 ? -1.029 7.282 -1.492 1.00 98.12 203 CYS A N 1
ATOM 1489 C CA . CYS A 1 203 ? -0.021 6.357 -2.000 1.00 98.12 203 CYS A CA 1
ATOM 1490 C C . CYS A 1 203 ? 0.997 6.020 -0.911 1.00 98.12 203 CYS A C 1
ATOM 1492 O O . CYS A 1 203 ? 1.385 6.910 -0.152 1.00 98.12 203 CYS A O 1
ATOM 1494 N N . ALA A 1 204 ? 1.455 4.767 -0.872 1.00 98.62 204 ALA A N 1
ATOM 1495 C CA . ALA A 1 204 ? 2.585 4.312 -0.070 1.00 98.62 204 ALA A CA 1
ATOM 1496 C C . ALA A 1 204 ? 3.560 3.466 -0.900 1.00 98.62 204 ALA A C 1
ATOM 1498 O O . ALA A 1 204 ? 3.156 2.696 -1.770 1.00 98.62 204 ALA A O 1
ATOM 1499 N N . ASN A 1 205 ? 4.850 3.580 -0.601 1.00 98.69 205 ASN A N 1
ATOM 1500 C CA . ASN A 1 205 ? 5.912 2.812 -1.238 1.00 98.69 205 ASN A CA 1
ATOM 1501 C C . ASN A 1 205 ? 6.748 2.119 -0.152 1.00 98.69 205 ASN A C 1
ATOM 1503 O O . ASN A 1 205 ? 7.289 2.791 0.733 1.00 98.69 205 ASN A O 1
ATOM 1507 N N . PHE A 1 206 ? 6.875 0.794 -0.242 1.00 98.69 206 PHE A N 1
ATOM 1508 C CA . PHE A 1 206 ? 7.821 0.002 0.547 1.00 98.69 206 PHE A CA 1
ATOM 1509 C C . PHE A 1 206 ? 9.168 -0.082 -0.166 1.00 98.69 206 PHE A C 1
ATOM 1511 O O . PHE A 1 206 ? 9.218 -0.349 -1.366 1.00 98.69 206 PHE A O 1
ATOM 1518 N N . SER A 1 207 ? 10.258 0.115 0.576 1.00 98.12 207 SER A N 1
ATOM 1519 C CA . SER A 1 207 ? 11.615 0.062 0.026 1.00 98.12 207 SER A CA 1
ATOM 1520 C C . SER A 1 207 ? 12.091 -1.350 -0.300 1.00 98.12 207 SER A C 1
ATOM 1522 O O . SER A 1 207 ? 13.052 -1.481 -1.049 1.00 98.12 207 SER A O 1
ATOM 1524 N N . THR A 1 208 ? 11.439 -2.385 0.241 1.00 97.56 208 THR A N 1
ATOM 1525 C CA . THR A 1 208 ? 11.852 -3.796 0.149 1.00 97.56 208 THR A CA 1
ATOM 1526 C C . THR A 1 208 ? 10.953 -4.624 -0.769 1.00 97.56 208 THR A C 1
ATOM 1528 O O . THR A 1 208 ? 9.763 -4.331 -0.961 1.00 97.56 208 THR A O 1
ATOM 1531 N N . CYS A 1 209 ? 11.529 -5.662 -1.372 1.00 93.94 209 CYS A N 1
ATOM 1532 C CA . CYS A 1 209 ? 10.775 -6.666 -2.106 1.00 93.94 209 CYS A CA 1
ATOM 1533 C C . CYS A 1 209 ? 10.023 -7.566 -1.133 1.00 93.94 209 CYS A C 1
ATOM 1535 O O . CYS A 1 209 ? 10.572 -8.551 -0.665 1.00 93.94 209 CYS A O 1
ATOM 1537 N N . ILE A 1 210 ? 8.762 -7.273 -0.851 1.00 97.12 210 ILE A N 1
ATOM 1538 C CA . ILE A 1 210 ? 7.978 -8.092 0.075 1.00 97.12 210 ILE A CA 1
ATOM 1539 C C . ILE A 1 210 ? 7.792 -9.502 -0.527 1.00 97.12 210 ILE A C 1
ATOM 1541 O O . ILE A 1 210 ? 7.090 -9.671 -1.520 1.00 97.12 210 ILE A O 1
ATOM 1545 N N . GLY A 1 211 ? 8.455 -10.514 0.025 1.00 97.25 211 GLY A N 1
ATOM 1546 C CA . GLY A 1 211 ? 8.356 -11.904 -0.417 1.00 97.25 211 GLY A CA 1
ATOM 1547 C C . GLY A 1 211 ? 7.936 -12.833 0.724 1.00 97.25 211 GLY A C 1
ATOM 1548 O O . GLY A 1 211 ? 7.385 -12.368 1.726 1.00 97.25 211 GLY A O 1
ATOM 1549 N N . PRO A 1 212 ? 8.172 -14.149 0.587 1.00 98.00 212 PRO A N 1
ATOM 1550 C CA . PRO A 1 212 ? 7.720 -15.116 1.577 1.00 98.00 212 PRO A CA 1
ATOM 1551 C C . PRO A 1 212 ? 8.250 -14.886 2.993 1.00 98.00 212 PRO A C 1
ATOM 1553 O O . PRO A 1 212 ? 7.501 -15.074 3.946 1.00 98.00 212 PRO A O 1
ATOM 1556 N N . GLN A 1 213 ? 9.508 -14.469 3.156 1.00 97.94 213 GLN A N 1
ATOM 1557 C CA . GLN A 1 213 ? 10.103 -14.278 4.484 1.00 97.94 213 GLN A CA 1
ATOM 1558 C C . GLN A 1 213 ? 9.485 -13.079 5.206 1.00 97.94 213 GLN A C 1
ATOM 1560 O O . GLN A 1 213 ? 9.193 -13.157 6.398 1.00 97.94 213 GLN A O 1
ATOM 1565 N N . GLN A 1 214 ? 9.241 -11.990 4.480 1.00 98.06 214 GLN A N 1
ATOM 1566 C CA . GLN A 1 214 ? 8.587 -10.800 5.014 1.00 98.06 214 GLN A CA 1
ATOM 1567 C C . GLN A 1 214 ? 7.092 -11.023 5.268 1.00 98.06 214 GLN A C 1
ATOM 1569 O O . GLN A 1 214 ? 6.551 -10.475 6.223 1.00 98.06 214 GLN A O 1
ATOM 1574 N N . LEU A 1 215 ? 6.417 -11.835 4.451 1.00 98.38 215 LEU A N 1
ATOM 1575 C CA . LEU A 1 215 ? 5.019 -12.212 4.684 1.00 98.38 215 LEU A CA 1
ATOM 1576 C C . LEU A 1 215 ? 4.855 -13.149 5.892 1.00 98.38 215 LEU A C 1
ATOM 1578 O O . LEU A 1 215 ? 3.857 -13.039 6.600 1.00 98.38 215 LEU A O 1
ATOM 1582 N N . ASP A 1 216 ? 5.837 -14.012 6.170 1.00 98.19 216 ASP A N 1
ATOM 1583 C CA . ASP A 1 216 ? 5.846 -14.886 7.353 1.00 98.19 216 ASP A CA 1
ATOM 1584 C C . ASP A 1 216 ? 6.171 -14.132 8.662 1.00 98.19 216 ASP A C 1
ATOM 1586 O O . ASP A 1 216 ? 5.875 -14.621 9.759 1.00 98.19 216 ASP A O 1
ATOM 1590 N N . ASP A 1 217 ? 6.769 -12.938 8.584 1.00 98.50 217 ASP A N 1
ATOM 1591 C CA . ASP A 1 217 ? 7.011 -12.097 9.756 1.00 98.50 217 ASP A CA 1
ATOM 1592 C C . ASP A 1 217 ? 5.717 -11.406 10.218 1.00 98.50 217 ASP A C 1
ATOM 1594 O O . ASP A 1 217 ? 5.093 -10.624 9.497 1.00 98.50 217 ASP A O 1
ATOM 1598 N N . ALA A 1 218 ? 5.320 -11.659 11.467 1.00 97.38 218 ALA A N 1
ATOM 1599 C CA . ALA A 1 218 ? 4.058 -11.166 12.024 1.00 97.38 218 ALA A CA 1
ATOM 1600 C C . ALA A 1 218 ? 3.974 -9.631 12.144 1.00 97.38 218 ALA A C 1
ATOM 1602 O O . ALA A 1 218 ? 2.874 -9.073 12.157 1.00 97.38 218 ALA A O 1
ATOM 1603 N N . ASN A 1 219 ? 5.107 -8.934 12.276 1.00 98.25 219 ASN A N 1
ATOM 1604 C CA . ASN A 1 219 ? 5.116 -7.473 12.329 1.00 98.25 219 ASN A CA 1
ATOM 1605 C C . ASN A 1 219 ? 5.108 -6.885 10.920 1.00 98.25 219 ASN A C 1
ATOM 1607 O O . ASN A 1 219 ? 4.432 -5.887 10.683 1.00 98.25 219 ASN A O 1
ATOM 1611 N N . PHE A 1 220 ? 5.846 -7.479 9.984 1.00 98.50 220 PHE A N 1
ATOM 1612 C CA . PHE A 1 220 ? 5.920 -6.966 8.623 1.00 98.50 220 PHE A CA 1
ATOM 1613 C C . PHE A 1 220 ? 4.613 -7.208 7.849 1.00 98.50 220 PHE A C 1
ATOM 1615 O O . PHE A 1 220 ? 4.101 -6.282 7.221 1.00 98.50 220 PHE A O 1
ATOM 1622 N N . SER A 1 221 ? 4.008 -8.393 7.967 1.00 98.19 221 SER A N 1
ATOM 1623 C CA . SER A 1 221 ? 2.660 -8.675 7.435 1.00 98.19 221 SER A CA 1
ATOM 1624 C C . SER A 1 221 ? 1.604 -7.705 7.978 1.00 98.19 221 SER A C 1
ATOM 1626 O O . SER A 1 221 ? 0.850 -7.105 7.208 1.00 98.19 221 SER A O 1
ATOM 1628 N N . ARG A 1 222 ? 1.617 -7.446 9.293 1.00 97.81 222 ARG A N 1
ATOM 1629 C CA . ARG A 1 222 ? 0.762 -6.427 9.917 1.00 97.81 222 ARG A CA 1
ATOM 1630 C C . ARG A 1 222 ? 1.061 -5.020 9.403 1.00 97.81 222 ARG A C 1
ATOM 1632 O O . ARG A 1 222 ? 0.128 -4.262 9.175 1.00 97.81 222 ARG A O 1
ATOM 1639 N N . LEU A 1 223 ? 2.328 -4.657 9.196 1.00 98.50 223 LEU A N 1
ATOM 1640 C CA . LEU A 1 223 ? 2.696 -3.360 8.622 1.00 98.50 223 LEU A CA 1
ATOM 1641 C C . LEU A 1 223 ? 2.149 -3.192 7.200 1.00 98.50 223 LEU A C 1
ATOM 1643 O O . LEU A 1 223 ? 1.641 -2.119 6.874 1.00 98.50 223 LEU A O 1
ATOM 1647 N N . LEU A 1 224 ? 2.219 -4.234 6.367 1.00 98.56 224 LEU A N 1
ATOM 1648 C CA . LEU A 1 224 ? 1.623 -4.230 5.032 1.00 98.56 224 LEU A CA 1
ATOM 1649 C C . LEU A 1 224 ? 0.104 -4.016 5.104 1.00 98.56 224 LEU A C 1
ATOM 1651 O O . LEU A 1 224 ? -0.407 -3.118 4.436 1.00 98.56 224 LEU A O 1
ATOM 1655 N N . SER A 1 225 ? -0.597 -4.783 5.943 1.00 96.94 225 SER A N 1
ATOM 1656 C CA . SER A 1 225 ? -2.047 -4.643 6.136 1.00 96.94 225 SER A CA 1
ATOM 1657 C C . SER A 1 225 ? -2.430 -3.252 6.661 1.00 96.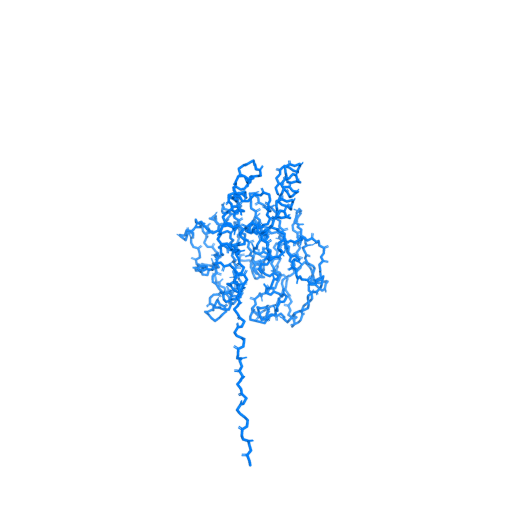94 225 SER A C 1
ATOM 1659 O O . SER A 1 225 ? -3.205 -2.551 6.014 1.00 96.94 225 SER A O 1
ATOM 1661 N N . ASN A 1 226 ? -1.790 -2.773 7.733 1.00 95.19 226 ASN A N 1
ATOM 1662 C CA . ASN A 1 226 ? -2.024 -1.432 8.274 1.00 95.19 226 ASN A CA 1
ATOM 1663 C C . ASN A 1 226 ? -1.781 -0.329 7.226 1.00 95.19 226 ASN A C 1
ATOM 1665 O O . ASN A 1 226 ? -2.426 0.720 7.246 1.00 95.19 226 ASN A O 1
ATOM 1669 N N . THR A 1 227 ? -0.820 -0.534 6.320 1.00 97.44 227 THR A N 1
ATOM 1670 C CA . THR A 1 227 ? -0.539 0.408 5.229 1.00 97.44 227 THR A CA 1
ATOM 1671 C C . THR A 1 227 ? -1.660 0.408 4.195 1.00 97.44 227 THR A C 1
ATOM 1673 O O . THR A 1 227 ? -2.019 1.479 3.709 1.00 97.44 227 THR A O 1
ATOM 1676 N N . LEU A 1 228 ? -2.238 -0.754 3.879 1.00 96.44 228 LEU A N 1
ATOM 1677 C CA . LEU A 1 228 ? -3.400 -0.867 2.995 1.00 96.44 228 LEU A CA 1
ATOM 1678 C C . LEU A 1 228 ? -4.648 -0.233 3.618 1.00 96.44 228 LEU A C 1
ATOM 1680 O O . LEU A 1 228 ? -5.344 0.493 2.915 1.00 96.44 228 LEU A O 1
ATOM 1684 N N . ASP A 1 229 ? -4.883 -0.410 4.920 1.00 89.50 229 ASP A N 1
ATOM 1685 C CA . ASP A 1 229 ? -5.976 0.263 5.641 1.00 89.50 229 ASP A CA 1
ATOM 1686 C C . ASP A 1 229 ? -5.793 1.784 5.657 1.00 89.50 229 ASP A C 1
ATOM 1688 O O . ASP A 1 229 ? -6.693 2.550 5.297 1.00 89.50 229 ASP A O 1
ATOM 1692 N N . TRP A 1 230 ? -4.585 2.246 6.001 1.00 90.56 230 TRP A N 1
ATOM 1693 C CA . TRP A 1 230 ? -4.263 3.669 5.973 1.00 90.56 230 TRP A CA 1
ATOM 1694 C C . TRP A 1 230 ? -4.442 4.254 4.573 1.00 90.56 230 TRP A C 1
ATOM 1696 O O . TRP A 1 230 ? -5.009 5.341 4.434 1.00 90.56 230 TRP A O 1
ATOM 1706 N N . ALA A 1 231 ? -3.953 3.567 3.541 1.00 90.19 231 ALA A N 1
ATOM 1707 C CA . ALA A 1 231 ? -3.992 4.080 2.185 1.00 90.19 231 ALA A CA 1
ATOM 1708 C C . ALA A 1 231 ? -5.426 4.046 1.636 1.00 90.19 231 ALA A C 1
ATOM 1710 O O . ALA A 1 231 ? -5.917 5.083 1.198 1.00 90.19 231 ALA A O 1
ATOM 1711 N N . GLY A 1 232 ? -6.107 2.897 1.716 1.00 82.75 232 GLY A N 1
ATOM 1712 C CA . GLY A 1 232 ? -7.449 2.641 1.172 1.00 82.75 232 GLY A CA 1
ATOM 1713 C C . GLY A 1 232 ? -8.581 3.397 1.855 1.00 82.75 232 GLY A C 1
ATOM 1714 O O . GLY A 1 232 ? -9.736 3.225 1.490 1.00 82.75 232 GLY A O 1
ATOM 1715 N N . GLY A 1 233 ? -8.281 4.184 2.891 1.00 67.19 233 GLY A N 1
ATOM 1716 C CA . GLY A 1 233 ? -9.308 4.823 3.708 1.00 67.19 233 GLY A CA 1
ATOM 1717 C C . GLY A 1 233 ? -10.131 3.825 4.528 1.00 67.19 233 GLY A C 1
ATOM 1718 O O . GLY A 1 233 ? -11.013 4.259 5.269 1.00 67.19 233 GLY A O 1
ATOM 1719 N N . GLY A 1 234 ? -9.805 2.525 4.460 1.00 54.97 234 GLY A N 1
ATOM 1720 C CA . GLY A 1 234 ? -10.389 1.449 5.254 1.00 54.97 234 GLY A CA 1
ATOM 1721 C C . GLY A 1 234 ? -10.221 1.766 6.731 1.00 54.97 234 GLY A C 1
ATOM 1722 O O . GLY A 1 234 ? -9.121 1.715 7.267 1.00 54.97 234 GLY A O 1
ATOM 1723 N N . ILE A 1 235 ? -11.303 2.242 7.354 1.00 47.34 235 ILE A N 1
ATOM 1724 C CA . ILE A 1 235 ? -11.358 2.711 8.752 1.00 47.34 235 ILE A CA 1
ATOM 1725 C C . ILE A 1 235 ? -10.217 3.709 9.099 1.00 47.34 235 ILE A C 1
ATOM 1727 O O . ILE A 1 235 ? -9.871 3.935 10.254 1.00 47.34 235 ILE A O 1
ATOM 1731 N N . GLY A 1 236 ? -9.629 4.369 8.095 1.00 53.41 236 GLY A N 1
ATOM 1732 C CA . GLY A 1 236 ? -8.519 5.312 8.272 1.00 53.41 236 GLY A CA 1
ATOM 1733 C C . GLY A 1 236 ? -8.994 6.725 8.600 1.00 53.41 236 GLY A C 1
ATOM 1734 O O . GLY A 1 236 ? -8.224 7.559 9.081 1.00 53.41 236 GLY A O 1
ATOM 1735 N N . CYS A 1 237 ? -10.275 6.992 8.360 1.00 64.75 237 CYS A N 1
ATOM 1736 C CA . CYS A 1 237 ? -10.960 8.127 8.927 1.00 64.75 237 CYS A CA 1
ATOM 1737 C C . CYS A 1 237 ? -12.246 7.670 9.589 1.00 64.75 237 CYS A C 1
ATOM 1739 O O . CYS A 1 237 ? -13.301 7.630 8.966 1.00 64.75 237 CYS A O 1
ATOM 1741 N N . THR A 1 238 ? -12.169 7.399 10.889 1.00 76.38 238 THR A N 1
ATOM 1742 C CA . THR A 1 238 ? -13.347 7.131 11.719 1.00 76.38 238 THR A CA 1
ATOM 1743 C C . THR A 1 238 ? -14.456 8.171 11.503 1.00 76.38 238 THR A C 1
ATOM 1745 O O . THR A 1 238 ? -15.621 7.846 11.668 1.00 76.38 238 THR A O 1
ATOM 1748 N N . ALA A 1 239 ? -14.111 9.407 11.116 1.00 84.19 239 ALA A N 1
ATOM 1749 C CA . ALA A 1 239 ? -15.056 10.482 10.84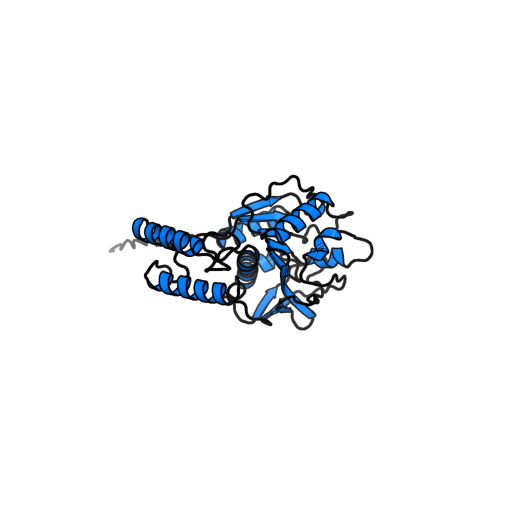0 1.00 84.19 239 ALA A CA 1
ATOM 1750 C C . ALA A 1 239 ? -15.810 10.389 9.497 1.00 84.19 239 ALA A C 1
ATOM 1752 O O . ALA A 1 239 ? -16.909 10.931 9.424 1.00 84.19 239 ALA A O 1
ATOM 1753 N N . ASP A 1 240 ? -15.263 9.737 8.467 1.00 83.00 240 ASP A N 1
ATOM 1754 C CA . ASP A 1 240 ? -15.927 9.497 7.170 1.00 83.00 240 ASP A CA 1
ATOM 1755 C C . ASP A 1 240 ? -16.499 8.074 7.155 1.00 83.00 240 ASP A C 1
ATOM 1757 O O . ASP A 1 240 ? -16.085 7.194 6.404 1.00 83.00 240 ASP A O 1
ATOM 1761 N N . PHE A 1 241 ? -17.408 7.816 8.094 1.00 81.19 241 PHE A N 1
ATOM 1762 C CA . PHE A 1 241 ? -17.918 6.476 8.377 1.00 81.19 241 PHE A CA 1
ATOM 1763 C C . PHE A 1 241 ? -18.659 5.848 7.191 1.00 81.19 241 PHE A C 1
ATOM 1765 O O . PHE A 1 241 ? -18.770 4.628 7.111 1.00 81.19 241 PHE A O 1
ATOM 1772 N N . ASN A 1 242 ? -19.203 6.659 6.279 1.00 77.62 242 ASN A N 1
ATOM 1773 C CA . ASN A 1 242 ? -19.869 6.146 5.082 1.00 77.62 242 ASN A CA 1
ATOM 1774 C C . ASN A 1 242 ? -18.933 6.002 3.867 1.00 77.62 242 ASN A C 1
ATOM 1776 O O . ASN A 1 242 ? -19.413 5.591 2.809 1.00 77.62 242 ASN A O 1
ATOM 1780 N N . GLY A 1 243 ? -17.646 6.343 4.011 1.00 71.06 243 GLY A N 1
ATOM 1781 C CA . GLY A 1 243 ? -16.640 6.263 2.952 1.00 71.06 243 GLY A CA 1
ATOM 1782 C C . GLY A 1 243 ? -16.915 7.191 1.768 1.00 71.06 243 GLY A C 1
ATOM 1783 O O . GLY A 1 243 ? -16.611 6.846 0.628 1.00 71.06 243 GLY A O 1
ATOM 1784 N N . SER A 1 244 ? -17.556 8.340 1.996 1.00 71.06 244 SER A N 1
ATOM 1785 C CA . SER A 1 244 ? -17.915 9.282 0.928 1.00 71.06 244 SER A CA 1
ATOM 1786 C C . SER A 1 244 ? -16.748 10.141 0.444 1.00 71.06 244 SER A C 1
ATOM 1788 O O . SER A 1 244 ? -16.889 10.857 -0.551 1.00 71.06 244 SER A O 1
ATOM 1790 N N . GLY A 1 245 ? -15.621 10.119 1.156 1.00 67.88 245 GLY A N 1
ATOM 1791 C CA . GLY A 1 245 ? -14.500 11.034 0.979 1.00 67.88 245 GLY A CA 1
ATOM 1792 C C . GLY A 1 245 ? -14.746 12.417 1.588 1.00 67.88 245 GLY A C 1
ATOM 1793 O O . GLY A 1 245 ? -13.934 13.322 1.397 1.00 67.88 245 GLY A O 1
ATOM 1794 N N . THR A 1 246 ? -15.860 12.629 2.301 1.00 76.12 246 THR A N 1
ATOM 1795 C CA . THR A 1 246 ? -16.192 13.914 2.934 1.00 76.12 246 THR A CA 1
ATOM 1796 C C . THR A 1 246 ? -16.795 13.724 4.316 1.00 76.12 246 THR A C 1
ATOM 1798 O O . THR A 1 246 ? -17.834 13.096 4.461 1.00 76.12 246 THR A O 1
ATOM 1801 N N . VAL A 1 247 ? -16.226 14.386 5.326 1.00 86.12 247 VAL A N 1
ATOM 1802 C CA . VAL A 1 247 ? -16.770 14.345 6.689 1.00 86.12 247 VAL A CA 1
ATOM 1803 C C . VAL A 1 247 ? -17.968 15.285 6.813 1.00 86.12 247 VAL A C 1
ATOM 1805 O O . VAL A 1 247 ? -17.835 16.510 6.859 1.00 86.12 247 VAL A O 1
ATOM 1808 N N . THR A 1 248 ? -19.163 14.710 6.885 1.00 90.88 248 THR A N 1
ATOM 1809 C CA . THR A 1 248 ? -20.442 15.420 6.971 1.00 90.88 248 THR A CA 1
ATOM 1810 C C . THR A 1 248 ? -21.354 14.792 8.027 1.00 90.88 248 THR A C 1
ATOM 1812 O O . THR A 1 248 ? -21.045 13.785 8.656 1.00 90.88 248 THR A O 1
ATOM 1815 N N . SER A 1 249 ? -22.538 15.367 8.254 1.00 95.56 249 SER A N 1
ATOM 1816 C CA . SER A 1 249 ? -23.533 14.739 9.136 1.00 95.56 249 SER A CA 1
ATOM 1817 C C . SER A 1 249 ? -24.083 13.409 8.589 1.00 95.56 249 SER A C 1
ATOM 1819 O O . SER A 1 249 ? -24.751 12.673 9.321 1.00 95.56 249 SER A O 1
ATOM 1821 N N . SER A 1 250 ? -23.818 13.088 7.319 1.00 90.56 250 SER A N 1
ATOM 1822 C CA . SER A 1 250 ? -24.164 11.792 6.726 1.00 90.56 250 SER A CA 1
ATOM 1823 C C . SER A 1 250 ? -23.383 10.654 7.386 1.00 90.56 250 SER A C 1
ATOM 1825 O O . SER A 1 250 ? -23.949 9.583 7.591 1.00 90.56 250 SER A O 1
ATOM 1827 N N . ASP A 1 251 ? -22.146 10.909 7.816 1.00 90.81 251 ASP A N 1
ATOM 1828 C CA . ASP A 1 251 ? -21.307 9.948 8.541 1.00 90.81 251 ASP A CA 1
ATOM 1829 C C . ASP A 1 251 ? -21.866 9.626 9.913 1.00 90.81 251 ASP A C 1
ATOM 1831 O O . ASP A 1 251 ? -21.933 8.467 10.304 1.00 90.81 251 ASP A O 1
ATOM 1835 N N . ILE A 1 252 ? -22.379 10.640 10.614 1.00 96.00 252 ILE A N 1
ATOM 1836 C CA . ILE A 1 252 ? -23.063 10.444 11.897 1.00 96.00 252 ILE A CA 1
ATOM 1837 C C . ILE A 1 252 ? -24.274 9.527 11.712 1.00 96.00 252 ILE A C 1
ATOM 1839 O O . ILE A 1 252 ? -24.525 8.639 12.524 1.00 96.00 252 ILE A O 1
ATOM 1843 N N . THR A 1 253 ? -25.028 9.728 10.632 1.00 96.62 253 THR A N 1
ATOM 1844 C CA . THR A 1 253 ? -26.217 8.917 10.346 1.00 96.62 253 THR A CA 1
ATOM 1845 C C . THR A 1 253 ? -25.838 7.474 10.006 1.00 96.62 253 THR A C 1
ATOM 1847 O O . THR A 1 253 ? -26.492 6.543 10.485 1.00 96.62 253 THR A O 1
ATOM 1850 N N . ALA A 1 254 ? -24.776 7.279 9.221 1.00 85.94 254 ALA A N 1
ATOM 1851 C CA . ALA A 1 254 ? -24.250 5.960 8.885 1.00 85.94 254 ALA A CA 1
ATOM 1852 C C . ALA A 1 254 ? -23.722 5.228 10.128 1.00 85.94 254 ALA A C 1
ATOM 1854 O O . ALA A 1 254 ? -24.123 4.091 10.375 1.00 85.94 254 ALA A O 1
ATOM 1855 N N . PHE A 1 255 ? -22.941 5.916 10.965 1.00 94.19 255 PHE A N 1
ATOM 1856 C CA . PHE A 1 255 ? -22.423 5.391 12.227 1.00 94.19 255 PHE A CA 1
ATOM 1857 C C . PHE A 1 255 ? -23.543 4.954 13.171 1.00 94.19 255 PHE A C 1
ATOM 1859 O O . PHE A 1 255 ? -23.552 3.818 13.633 1.00 94.19 255 PHE A O 1
ATOM 1866 N N . LEU A 1 256 ? -24.540 5.809 13.423 1.00 97.69 256 LEU A N 1
ATOM 1867 C CA . LEU A 1 256 ? -25.651 5.454 14.313 1.00 97.69 256 LEU A CA 1
ATOM 1868 C C . LEU A 1 256 ? -26.471 4.278 13.769 1.00 97.69 256 LEU A C 1
ATOM 1870 O O . LEU A 1 256 ? -26.929 3.441 14.545 1.00 97.69 256 LEU A O 1
ATOM 1874 N N . SER A 1 257 ? -26.641 4.192 12.447 1.00 92.81 257 SER A N 1
ATOM 1875 C CA . SER A 1 257 ? -27.334 3.065 11.812 1.00 92.81 257 SER A CA 1
ATOM 1876 C C . SER A 1 257 ? -26.570 1.752 12.005 1.00 92.81 257 SER A C 1
ATOM 1878 O O . SER A 1 257 ? -27.189 0.742 12.344 1.00 92.81 257 SER A O 1
ATOM 1880 N N . ALA A 1 258 ? -25.242 1.769 11.843 1.00 85.12 258 ALA A N 1
ATOM 1881 C CA . ALA A 1 258 ? -24.380 0.621 12.119 1.00 85.12 258 ALA A CA 1
ATOM 1882 C C . ALA A 1 258 ? -24.392 0.248 13.609 1.00 85.12 258 ALA A C 1
ATOM 1884 O O . ALA A 1 258 ? -24.618 -0.908 13.944 1.00 85.12 258 ALA A O 1
ATOM 1885 N N . TRP A 1 259 ? -24.293 1.229 14.506 1.00 96.38 259 TRP A N 1
ATOM 1886 C CA . TRP A 1 259 ? -24.318 1.015 15.953 1.00 96.38 259 TRP A CA 1
ATOM 1887 C C . TRP A 1 259 ? -25.620 0.358 16.437 1.00 96.38 259 TRP A C 1
ATOM 1889 O O . TRP A 1 259 ? -25.593 -0.598 17.211 1.00 96.38 259 TRP A O 1
ATOM 1899 N N . PHE A 1 260 ? -26.783 0.810 15.951 1.00 96.94 260 PHE A N 1
ATOM 1900 C CA . PHE A 1 260 ? -28.058 0.157 16.275 1.00 96.94 260 PHE A CA 1
ATOM 1901 C C . PHE A 1 260 ? -28.151 -1.268 15.715 1.00 96.94 260 PHE A C 1
ATOM 1903 O O . PHE A 1 260 ? -28.754 -2.133 16.352 1.00 96.94 260 PHE A O 1
ATOM 1910 N N . ASN A 1 261 ? -27.579 -1.509 14.533 1.00 86.38 261 ASN A N 1
ATOM 1911 C CA . ASN A 1 261 ? -27.525 -2.830 13.914 1.00 86.38 261 ASN A CA 1
ATOM 1912 C C . ASN A 1 261 ? -26.650 -3.787 14.742 1.00 86.38 261 ASN A C 1
ATOM 1914 O O . ASN A 1 261 ? -27.101 -4.876 15.094 1.00 86.38 261 ASN A O 1
ATOM 1918 N N . ASP A 1 262 ? -25.468 -3.336 15.155 1.00 91.31 262 ASP A N 1
ATOM 1919 C CA . ASP A 1 262 ? -24.550 -4.088 16.010 1.00 91.31 262 ASP A CA 1
ATOM 1920 C C . ASP A 1 262 ? -25.175 -4.468 17.351 1.00 91.31 262 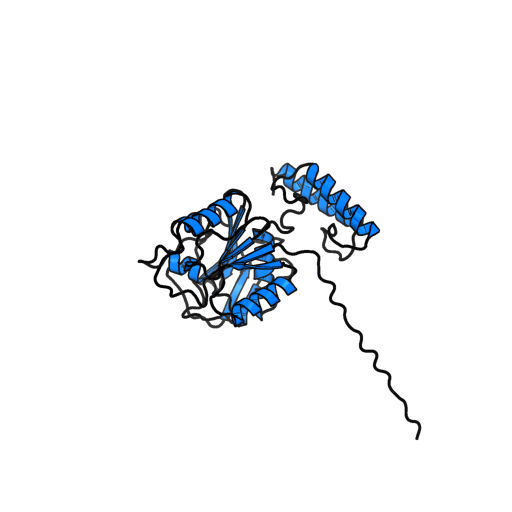ASP A C 1
ATOM 1922 O O . ASP A 1 262 ? -25.100 -5.624 17.762 1.00 91.31 262 ASP A O 1
ATOM 1926 N N . LEU A 1 263 ? -25.881 -3.545 18.009 1.00 93.31 263 LEU A N 1
ATOM 1927 C CA . LEU A 1 263 ? -26.593 -3.858 19.250 1.00 93.31 263 LEU A CA 1
ATOM 1928 C C . LEU A 1 263 ? -27.702 -4.901 19.068 1.00 93.31 263 LEU A C 1
ATOM 1930 O O . LEU A 1 263 ? -28.014 -5.638 20.005 1.00 93.31 263 LEU A O 1
ATOM 1934 N N . ALA A 1 264 ? -28.329 -4.945 17.892 1.00 94.25 264 ALA A N 1
ATOM 1935 C CA . ALA A 1 264 ? -29.398 -5.892 17.598 1.00 94.25 264 ALA A CA 1
ATOM 1936 C C . ALA A 1 264 ? -28.863 -7.274 17.196 1.00 94.25 264 ALA A C 1
ATOM 1938 O O . ALA A 1 264 ? -29.469 -8.286 17.551 1.00 94.25 264 ALA A O 1
ATOM 1939 N N . ASN A 1 265 ? -27.750 -7.313 16.459 1.00 87.81 265 ASN A N 1
ATOM 1940 C CA . ASN A 1 265 ? -27.264 -8.513 15.778 1.00 87.81 265 ASN A CA 1
ATOM 1941 C C . ASN A 1 265 ? -25.925 -9.044 16.311 1.00 87.81 265 ASN A C 1
ATOM 1943 O O . ASN A 1 265 ? -25.513 -10.131 15.914 1.00 87.81 265 ASN A O 1
ATOM 1947 N N . GLY A 1 266 ? -25.267 -8.329 17.226 1.00 85.88 266 GLY A N 1
ATOM 1948 C CA . GLY A 1 266 ? -23.978 -8.719 17.801 1.00 85.88 266 GLY A CA 1
ATOM 1949 C C . GLY A 1 266 ? -22.803 -8.604 16.827 1.00 85.88 266 GLY A C 1
ATOM 1950 O O . GLY A 1 266 ? -21.832 -9.342 16.969 1.00 85.88 266 GLY A O 1
ATOM 1951 N N . THR A 1 267 ? -22.905 -7.732 15.821 1.00 81.88 267 THR A N 1
ATOM 1952 C CA . THR A 1 267 ? -21.798 -7.377 14.919 1.00 81.88 267 THR A CA 1
ATOM 1953 C C . THR A 1 267 ? -20.926 -6.269 15.536 1.00 81.88 267 THR A C 1
ATOM 1955 O O . THR A 1 267 ? -21.275 -5.729 16.584 1.00 81.88 267 THR A O 1
ATOM 1958 N N . LEU A 1 268 ? -19.769 -5.970 14.933 1.00 83.25 268 LEU A N 1
ATOM 1959 C CA . LEU A 1 268 ? -18.767 -5.027 15.469 1.00 83.25 268 LEU A CA 1
ATOM 1960 C C . LEU A 1 268 ? -18.418 -3.898 14.479 1.00 83.25 268 LEU A C 1
ATOM 1962 O O . LEU A 1 268 ? -17.313 -3.370 14.500 1.00 83.25 268 LEU A O 1
ATOM 1966 N N . ILE A 1 269 ? -19.332 -3.534 13.574 1.00 79.75 269 ILE A N 1
ATOM 1967 C CA . ILE A 1 269 ? -19.055 -2.554 12.505 1.00 79.75 269 ILE A CA 1
ATOM 1968 C C . ILE A 1 269 ? -18.798 -1.147 13.079 1.00 79.75 269 ILE A C 1
ATOM 1970 O O . ILE A 1 269 ? -18.007 -0.376 12.543 1.00 79.75 269 ILE A O 1
ATOM 1974 N N . ALA A 1 270 ? -19.475 -0.799 14.166 1.00 85.44 270 ALA A N 1
ATOM 1975 C CA . ALA A 1 270 ? -19.392 0.467 14.872 1.00 85.44 270 ALA A CA 1
ATOM 1976 C C . ALA A 1 270 ? -18.460 0.417 16.095 1.00 85.44 270 ALA A C 1
ATOM 1978 O O . ALA A 1 270 ? -18.456 1.387 16.849 1.00 85.44 270 ALA A O 1
ATOM 1979 N N . ASP A 1 271 ? -17.678 -0.653 16.304 1.00 86.19 271 ASP A N 1
ATOM 1980 C CA . ASP A 1 271 ? -16.640 -0.731 17.353 1.00 86.19 271 ASP A CA 1
ATOM 1981 C C . ASP A 1 271 ? -15.401 0.086 16.954 1.00 86.19 271 ASP A C 1
ATOM 1983 O O . ASP A 1 271 ? -14.313 -0.423 16.700 1.00 86.19 271 ASP A O 1
ATOM 1987 N N . VAL A 1 272 ? -15.579 1.399 16.829 1.00 78.81 272 VAL A N 1
ATOM 1988 C CA . VAL A 1 272 ? -14.551 2.308 16.304 1.00 78.81 272 VAL A CA 1
ATOM 1989 C C . VAL A 1 272 ? -13.403 2.562 17.287 1.00 78.81 272 VAL A C 1
ATOM 1991 O O . VAL A 1 272 ? -12.421 3.210 16.924 1.00 78.81 272 VAL A O 1
ATOM 1994 N N . ASN A 1 273 ? -13.535 2.129 18.545 1.00 78.50 273 ASN A N 1
ATOM 1995 C CA . ASN A 1 273 ? -12.455 2.190 19.533 1.00 78.50 273 ASN A CA 1
ATOM 1996 C C . ASN A 1 273 ? -11.710 0.853 19.695 1.00 78.50 273 ASN A C 1
ATOM 1998 O O . ASN A 1 273 ? -10.759 0.807 20.481 1.00 78.50 273 ASN A O 1
ATOM 2002 N N . ASN A 1 274 ? -12.098 -0.177 18.932 1.00 77.12 274 ASN A N 1
ATOM 2003 C CA . ASN A 1 274 ? -11.497 -1.508 18.909 1.00 77.12 274 ASN A CA 1
ATOM 2004 C C . ASN A 1 274 ? -11.463 -2.171 20.300 1.00 77.12 274 ASN A C 1
ATOM 2006 O O . ASN A 1 274 ? -10.423 -2.675 20.731 1.00 77.12 274 ASN A O 1
ATOM 2010 N N . SER A 1 275 ? -12.577 -2.119 21.037 1.00 78.44 275 SER A N 1
ATOM 2011 C CA . SER A 1 275 ? -12.702 -2.735 22.370 1.00 78.44 275 SER A CA 1
ATOM 2012 C C . SER A 1 275 ? -13.239 -4.167 22.352 1.00 78.44 275 SER A C 1
ATOM 2014 O O . SER A 1 275 ? -13.429 -4.756 23.419 1.00 78.44 275 SER A O 1
ATOM 2016 N N . ASP A 1 276 ? -13.507 -4.708 21.164 1.00 82.50 276 ASP A N 1
ATOM 2017 C CA . ASP A 1 276 ? -14.233 -5.953 20.909 1.00 82.50 276 ASP A CA 1
ATOM 2018 C C . ASP A 1 276 ? -15.685 -5.921 21.427 1.00 82.50 276 ASP A C 1
ATOM 2020 O O . ASP A 1 276 ? -16.333 -6.960 21.601 1.00 82.50 276 ASP A O 1
ATOM 2024 N N . THR A 1 277 ? -16.220 -4.726 21.705 1.00 83.94 277 THR A N 1
ATOM 2025 C CA . THR A 1 277 ? -17.582 -4.529 22.208 1.00 83.94 277 THR A CA 1
ATOM 2026 C C . THR A 1 277 ? -18.191 -3.226 21.707 1.00 83.94 277 THR A C 1
ATOM 2028 O O . THR A 1 277 ? -17.646 -2.155 21.936 1.00 83.94 277 THR A O 1
ATOM 2031 N N . VAL A 1 278 ? -19.397 -3.288 21.135 1.00 91.88 278 VAL A N 1
ATOM 2032 C CA . VAL A 1 278 ? -20.131 -2.079 20.729 1.00 91.88 278 VAL A CA 1
ATOM 2033 C C . VAL A 1 278 ? -20.903 -1.502 21.913 1.00 91.88 278 VAL A C 1
ATOM 2035 O O . VAL A 1 278 ? -21.871 -2.083 22.412 1.00 91.88 278 VAL A O 1
ATOM 2038 N N . THR A 1 279 ? -20.474 -0.334 22.382 1.00 95.75 279 THR A N 1
ATOM 2039 C CA . THR A 1 279 ? -21.032 0.365 23.544 1.00 95.75 279 THR A CA 1
ATOM 2040 C C . THR A 1 279 ? -21.187 1.865 23.272 1.00 95.75 279 THR A C 1
ATOM 2042 O O . THR A 1 279 ? -20.982 2.366 22.169 1.00 95.75 279 THR A O 1
ATOM 2045 N N . SER A 1 280 ? -21.574 2.644 24.284 1.00 97.06 280 SER A N 1
ATOM 2046 C CA . SER A 1 280 ? -21.565 4.109 24.177 1.00 97.06 280 SER A CA 1
ATOM 2047 C C . SER A 1 280 ? -20.152 4.710 24.105 1.00 97.06 280 SER A C 1
ATOM 2049 O O . SER A 1 280 ? -20.010 5.896 23.793 1.00 97.06 280 SER A O 1
ATOM 2051 N N . ALA A 1 281 ? -19.106 3.931 24.412 1.00 92.19 281 ALA A N 1
ATOM 2052 C CA . ALA A 1 281 ? -17.723 4.376 24.257 1.00 92.19 281 ALA A CA 1
ATOM 2053 C C . ALA A 1 281 ? -17.388 4.627 22.777 1.00 92.19 281 ALA A C 1
ATOM 2055 O O . ALA A 1 281 ? -16.707 5.602 22.464 1.00 92.19 281 ALA A O 1
ATOM 2056 N N . ASP A 1 282 ? -17.956 3.836 21.868 1.00 91.81 282 ASP A N 1
ATOM 2057 C CA . ASP A 1 282 ? -17.804 3.984 20.419 1.00 91.81 282 ASP A CA 1
ATOM 2058 C C . ASP A 1 282 ? -18.418 5.266 19.891 1.00 91.81 282 ASP A C 1
ATOM 2060 O O . ASP A 1 282 ? -17.798 5.978 19.110 1.00 91.81 282 ASP A O 1
ATOM 2064 N N . ILE A 1 283 ? -19.598 5.636 20.397 1.00 96.94 283 ILE A N 1
ATOM 2065 C CA . ILE A 1 283 ? -20.225 6.922 20.066 1.00 96.94 283 ILE A CA 1
ATOM 2066 C C . ILE A 1 283 ? -19.286 8.072 20.438 1.00 96.94 283 ILE A C 1
ATOM 2068 O O . ILE A 1 283 ? -19.115 9.023 19.676 1.00 96.94 283 ILE A O 1
ATOM 2072 N N . THR A 1 284 ? -18.666 7.985 21.615 1.00 95.75 284 THR A N 1
ATOM 2073 C CA . THR A 1 284 ? -17.756 9.028 22.097 1.00 95.75 284 THR A CA 1
ATOM 2074 C C . THR A 1 284 ? -16.488 9.092 21.245 1.00 95.75 284 THR A C 1
ATOM 2076 O O . THR A 1 284 ? -16.053 10.189 20.890 1.00 95.75 284 THR A O 1
ATOM 2079 N N . ALA A 1 285 ? -15.921 7.939 20.883 1.00 83.19 285 ALA A N 1
ATOM 2080 C CA . ALA A 1 285 ? -14.748 7.841 20.019 1.00 83.19 285 ALA A CA 1
ATOM 2081 C C . ALA A 1 285 ? -15.037 8.376 18.606 1.00 83.19 285 ALA A C 1
ATOM 2083 O O . ALA A 1 285 ? -14.315 9.252 18.127 1.00 83.19 285 ALA A O 1
ATOM 2084 N N . PHE A 1 286 ? -16.148 7.951 17.998 1.00 92.12 286 PHE A N 1
ATOM 2085 C CA . PHE A 1 286 ? -16.593 8.411 16.686 1.00 92.12 286 PHE A CA 1
ATOM 2086 C C . PHE A 1 286 ? -16.815 9.925 16.656 1.00 92.12 286 PHE A C 1
ATOM 2088 O O . PHE A 1 286 ? -16.229 10.616 15.827 1.00 92.12 286 PHE A O 1
ATOM 2095 N N . LEU A 1 287 ? -17.610 10.475 17.582 1.00 96.12 287 LEU A N 1
ATOM 2096 C CA . LEU A 1 287 ? -17.893 11.914 17.597 1.00 96.12 287 LEU A CA 1
ATOM 2097 C C . LEU A 1 287 ? -16.632 12.745 17.852 1.00 96.12 287 LEU A C 1
ATOM 2099 O O . LEU A 1 287 ? -16.491 13.825 17.281 1.00 96.12 287 LEU A O 1
ATOM 2103 N N . SER A 1 288 ? -15.702 12.246 18.670 1.00 89.00 288 SER A N 1
ATOM 2104 C CA . SER A 1 288 ? -14.413 12.910 18.889 1.00 89.00 288 SER A CA 1
ATOM 2105 C C . SER A 1 288 ? -13.593 12.973 17.599 1.00 89.00 288 SER A C 1
ATOM 2107 O O . SER A 1 288 ? -13.091 14.045 17.255 1.00 89.00 288 SER A O 1
ATOM 2109 N N . ALA A 1 289 ? -13.508 11.863 16.857 1.00 83.00 289 ALA A N 1
ATOM 2110 C CA . ALA A 1 289 ? -12.849 11.824 15.553 1.00 83.00 289 ALA A CA 1
ATOM 2111 C C . ALA A 1 289 ? -13.556 12.731 14.532 1.00 83.00 289 ALA A C 1
ATOM 2113 O O . ALA A 1 289 ? -12.902 13.503 13.832 1.00 83.00 289 ALA A O 1
ATOM 2114 N N . TRP A 1 290 ? -14.891 12.712 14.506 1.00 93.06 290 TRP A N 1
ATOM 2115 C CA . TRP A 1 290 ? -15.709 13.529 13.613 1.00 93.06 290 TRP A CA 1
ATOM 2116 C C . TRP A 1 290 ? -15.515 15.028 13.837 1.00 93.06 290 TRP A C 1
ATOM 2118 O O . TRP A 1 290 ? -15.231 15.764 12.893 1.00 93.06 290 TRP A O 1
ATOM 2128 N N . PHE A 1 291 ? -15.584 15.498 15.087 1.00 91.06 291 PHE A N 1
ATOM 2129 C CA . PHE A 1 291 ? -15.351 16.912 15.393 1.00 91.06 291 PHE A CA 1
ATOM 2130 C C . PHE A 1 291 ? -13.924 17.353 15.063 1.00 91.06 291 PHE A C 1
ATOM 2132 O O . PHE A 1 291 ? -13.736 18.470 14.577 1.00 91.06 291 PHE A O 1
ATOM 2139 N N . ALA A 1 292 ? -12.929 16.494 15.306 1.00 79.25 292 ALA A N 1
ATOM 2140 C CA . ALA A 1 292 ? -11.544 16.781 14.952 1.00 79.25 292 ALA A CA 1
ATOM 2141 C C . ALA A 1 292 ? -11.381 16.948 13.435 1.00 79.25 292 ALA A C 1
ATOM 2143 O O . ALA A 1 292 ? -10.782 17.933 13.002 1.00 79.25 292 ALA A O 1
ATOM 2144 N N . ALA A 1 293 ? -11.969 16.047 12.647 1.00 80.38 293 ALA A N 1
ATOM 2145 C CA . ALA A 1 293 ? -11.899 16.095 11.192 1.00 80.38 293 ALA A CA 1
ATOM 2146 C C . ALA A 1 293 ? -12.647 17.310 10.614 1.00 80.38 293 ALA A C 1
ATOM 2148 O O . ALA A 1 293 ? -12.101 18.055 9.804 1.00 80.38 293 ALA A O 1
ATOM 2149 N N . VAL A 1 294 ? -13.853 17.622 11.104 1.00 84.12 294 VAL A N 1
ATOM 2150 C CA . VAL A 1 294 ? -14.587 18.830 10.677 1.00 84.12 294 VAL A CA 1
ATOM 2151 C C . VAL A 1 294 ? -13.802 20.110 10.974 1.00 84.12 294 VAL A C 1
ATOM 2153 O O . VAL A 1 294 ? -13.763 21.014 10.141 1.00 84.12 294 VAL A O 1
ATOM 2156 N N . ALA A 1 295 ? -13.146 20.196 12.135 1.00 77.50 295 ALA A N 1
ATOM 2157 C CA . ALA A 1 295 ? -12.328 21.356 12.492 1.00 77.50 295 ALA A CA 1
ATOM 2158 C C . ALA A 1 295 ? -11.084 21.515 11.598 1.00 77.50 295 ALA A C 1
ATOM 2160 O O . ALA A 1 295 ? -10.589 22.630 11.436 1.00 77.50 295 ALA A O 1
ATOM 2161 N N . GLN A 1 296 ? -10.591 20.415 11.028 1.00 72.00 296 GLN A N 1
ATOM 2162 C CA . GLN A 1 296 ? -9.409 20.368 10.165 1.00 72.00 296 GLN A CA 1
ATOM 2163 C C . GLN A 1 296 ? -9.752 20.482 8.670 1.00 72.00 296 GLN A C 1
ATOM 2165 O O . GLN A 1 296 ? -8.849 20.647 7.854 1.00 72.00 296 GLN A O 1
ATOM 2170 N N . GLY A 1 297 ? -11.042 20.478 8.311 1.00 68.19 297 GLY A N 1
ATOM 2171 C CA . GLY A 1 297 ? -11.501 20.534 6.921 1.00 68.19 297 GLY A CA 1
ATOM 2172 C C . GLY A 1 297 ? -11.566 19.171 6.226 1.00 68.19 297 GLY A C 1
ATOM 2173 O O . GLY A 1 297 ? -11.643 19.133 5.002 1.00 68.19 297 GLY A O 1
ATOM 2174 N N . GLY A 1 298 ? -11.554 18.080 6.992 1.00 66.12 298 GLY A N 1
ATOM 2175 C CA . GLY A 1 298 ? -11.584 16.710 6.500 1.00 66.12 298 GLY A CA 1
ATOM 2176 C C . GLY A 1 298 ? -10.691 15.784 7.321 1.00 66.12 298 GLY A C 1
ATOM 2177 O O . GLY A 1 298 ? -10.192 16.145 8.390 1.00 66.12 298 GLY A O 1
ATOM 2178 N N . CYS A 1 299 ? -10.531 14.582 6.787 1.00 64.50 299 CYS A N 1
ATOM 2179 C CA . CYS A 1 299 ? -9.428 13.684 7.093 1.00 64.50 299 CYS A CA 1
ATOM 2180 C C . CYS A 1 299 ? -8.258 14.001 6.138 1.00 64.50 299 CYS A C 1
ATOM 2182 O O . CYS A 1 299 ? -7.142 13.539 6.437 1.00 64.50 299 CYS A O 1
#

Sequence (299 aa):
MKCSLALSIALATASTSLAGGGNVLVLSSGDSVLDAQYEEVLEAHGHTVAFAPQWYQYDGTASLAGVDAILLLNNANWNFGGPMPAVGQTQIVNFVNNGGALVTTEWTVWNNGFNGTVDFDLLDVVFAVEPSSNFRLMAEATYTQSVSNPVINAGLPASINFTADTFSGTETYFVAKPGASEFYTSDGYGSGLVGWSVGGGRCANFSTCIGPQQLDDANFSRLLSNTLDWAGGGIGCTADFNGSGTVTSSDITAFLSAWFNDLANGTLIADVNNSDTVTSADITAFLSAWFAAVAQGGC